Protein AF-A0A923S4K5-F1 (afdb_monomer_lite)

Organism: NCBI:txid2079448

Secondary structure (DSSP, 8-state):
-----------------S-HHHHHHHHHHHHHHHHHHHHHHHSPPPPEEE---HHHHHHHHTS-HHHHTS-S--S-TT-TT-----TTSS-TTS------S-----PPPHHHHHHHHHHHHHHHHHHHHSSS-HHHHHHHHHHHHSPPPEEEEEE-TTS-EEEEEPPGGGSTT-HHHHHHHTT--HHHHHHHHHHHHHHTT-HHHHHHHHHHTT-TTS--S-----------PPPPPP----

Structure (mmCIF, N/CA/C/O backbone):
data_AF-A0A923S4K5-F1
#
_entry.id   AF-A0A923S4K5-F1
#
loop_
_atom_site.group_PDB
_atom_site.id
_atom_site.type_symbol
_atom_site.label_atom_id
_atom_site.label_alt_id
_atom_site.label_comp_id
_atom_site.label_asym_id
_atom_site.label_entity_id
_atom_site.label_seq_id
_atom_site.pdbx_PDB_ins_code
_atom_site.Cartn_x
_atom_site.Cartn_y
_atom_site.Cartn_z
_atom_site.occupancy
_atom_site.B_iso_or_equiv
_atom_site.auth_seq_id
_atom_site.auth_comp_id
_atom_site.auth_asym_id
_atom_site.auth_atom_id
_atom_site.pdbx_PDB_model_num
ATOM 1 N N . MET A 1 1 ? -22.730 76.870 12.332 1.00 44.50 1 MET A N 1
ATOM 2 C CA . MET A 1 1 ? -22.396 75.625 11.612 1.00 44.50 1 MET A CA 1
ATOM 3 C C . MET A 1 1 ? -22.008 74.588 12.648 1.00 44.50 1 MET A C 1
ATOM 5 O O . MET A 1 1 ? -20.906 74.657 13.169 1.00 44.50 1 MET A O 1
ATOM 9 N N . GLN A 1 2 ? -22.938 73.716 13.027 1.00 38.41 2 GLN A N 1
ATOM 10 C CA . GLN A 1 2 ? -22.663 72.562 13.882 1.00 38.41 2 GLN A CA 1
ATOM 11 C C . GLN A 1 2 ? -22.984 71.328 13.042 1.00 38.41 2 GLN A C 1
ATOM 13 O O . GLN A 1 2 ? -24.085 71.222 12.507 1.00 38.41 2 GLN A O 1
ATOM 18 N N . ALA A 1 3 ? -21.973 70.491 12.828 1.00 44.09 3 ALA A N 1
ATOM 19 C CA . ALA A 1 3 ? -22.079 69.252 12.079 1.00 44.09 3 ALA A CA 1
ATOM 20 C C . ALA A 1 3 ? -22.558 68.150 13.030 1.00 44.09 3 ALA A C 1
ATOM 22 O O . ALA A 1 3 ? -21.898 67.862 14.027 1.00 44.09 3 ALA A O 1
ATOM 23 N N . GLU A 1 4 ? -23.716 67.565 12.731 1.00 48.16 4 GLU A N 1
ATOM 24 C CA . GLU A 1 4 ? -24.241 66.391 13.423 1.00 48.16 4 GLU A CA 1
ATOM 25 C C . GLU A 1 4 ? -23.381 65.169 13.081 1.00 48.16 4 GLU A C 1
ATOM 27 O O . GLU A 1 4 ? -23.354 64.697 11.942 1.00 48.16 4 GLU A O 1
ATOM 32 N N . ALA A 1 5 ? -22.671 64.650 14.082 1.00 50.12 5 ALA A N 1
ATOM 33 C CA . ALA A 1 5 ? -22.041 63.342 14.015 1.00 50.12 5 ALA A CA 1
ATOM 34 C C . ALA A 1 5 ? -23.146 62.276 14.040 1.00 50.12 5 ALA A C 1
ATOM 36 O O . ALA A 1 5 ? -23.778 62.036 15.068 1.00 50.12 5 ALA A O 1
ATOM 37 N N . ARG A 1 6 ? -23.412 61.669 12.880 1.00 49.69 6 ARG A N 1
ATOM 38 C CA . ARG A 1 6 ? -24.311 60.519 12.768 1.00 49.69 6 ARG A CA 1
ATOM 39 C C . ARG A 1 6 ? -23.669 59.319 13.457 1.00 49.69 6 ARG A C 1
ATOM 41 O O . ARG A 1 6 ? -22.634 58.822 13.024 1.00 49.69 6 ARG A O 1
ATOM 48 N N . ASP A 1 7 ? -24.326 58.888 14.521 1.00 51.12 7 ASP A N 1
ATOM 49 C CA . ASP A 1 7 ? -24.015 57.730 15.347 1.00 51.12 7 ASP A CA 1
ATOM 50 C C . ASP A 1 7 ? -24.204 56.443 14.514 1.00 51.12 7 ASP A C 1
ATOM 52 O O . ASP A 1 7 ? -25.293 55.872 14.428 1.00 51.12 7 ASP A O 1
ATOM 56 N N . ALA A 1 8 ? -23.158 56.032 13.795 1.00 52.56 8 ALA A N 1
ATOM 57 C CA . ALA A 1 8 ? -23.157 54.827 12.973 1.00 52.56 8 ALA A CA 1
ATOM 58 C C . ALA A 1 8 ? -22.893 53.602 13.857 1.00 52.56 8 ALA A C 1
ATOM 60 O O . ALA A 1 8 ? -21.757 53.149 14.001 1.00 52.56 8 ALA A O 1
ATOM 61 N N . ARG A 1 9 ? -23.949 53.055 14.469 1.00 50.47 9 ARG A N 1
ATOM 62 C CA . ARG A 1 9 ? -23.861 51.731 15.099 1.00 50.47 9 ARG A CA 1
ATOM 63 C C . ARG A 1 9 ? -23.691 50.674 14.004 1.00 50.47 9 ARG A C 1
ATOM 65 O O . ARG A 1 9 ? -24.454 50.709 13.037 1.00 50.47 9 ARG A O 1
ATOM 72 N N . PRO A 1 10 ? -22.745 49.729 14.135 1.00 43.75 10 PRO A N 1
ATOM 73 C CA . PRO A 1 10 ? -22.629 48.631 13.191 1.00 43.75 10 PRO A CA 1
ATOM 74 C C . PRO A 1 10 ? -23.904 47.786 13.257 1.00 43.75 10 PRO A C 1
ATOM 76 O O . PRO A 1 10 ? -24.229 47.192 14.284 1.00 43.75 10 PRO A O 1
ATOM 79 N N . PHE A 1 11 ? -24.654 47.760 12.160 1.00 50.06 11 PHE A N 1
ATOM 80 C CA . PHE A 1 11 ? -25.761 46.830 11.975 1.00 50.06 11 PHE A CA 1
ATOM 81 C C . PHE A 1 11 ? -25.145 45.460 11.699 1.00 50.06 11 PHE A C 1
ATOM 83 O O . PHE A 1 11 ? -24.616 45.210 10.617 1.00 50.06 11 PHE A O 1
ATOM 90 N N . GLN A 1 12 ? -25.174 44.582 12.699 1.00 48.00 12 GLN A N 1
ATOM 91 C CA . GLN A 1 12 ? -24.878 43.173 12.502 1.00 48.00 12 GLN A CA 1
ATOM 92 C C . GLN A 1 12 ? -25.981 42.602 11.607 1.00 48.00 12 GLN A C 1
ATOM 94 O O . GLN A 1 12 ? -27.142 42.525 12.008 1.00 48.00 12 GLN A O 1
ATOM 99 N N . LEU A 1 13 ? -25.629 42.262 10.368 1.00 44.44 13 LEU A N 1
ATOM 100 C CA . LEU A 1 13 ? -26.522 41.552 9.463 1.00 44.44 13 LEU A CA 1
ATOM 101 C C . LEU A 1 13 ? -26.782 40.175 10.080 1.00 44.44 13 LEU A C 1
ATOM 103 O O . LEU A 1 13 ? -25.927 39.294 10.022 1.00 44.44 13 LEU A O 1
ATOM 107 N N . HIS A 1 14 ? -27.946 40.004 10.707 1.00 50.12 14 HIS A N 1
ATOM 108 C CA . HIS A 1 14 ? -28.443 38.696 11.117 1.00 50.12 14 HIS A CA 1
ATOM 109 C C . HIS A 1 14 ? -28.863 37.952 9.849 1.00 50.12 14 HIS A C 1
ATOM 111 O O . HIS A 1 14 ? -30.037 37.901 9.484 1.00 50.12 14 HIS A O 1
ATOM 117 N N . LEU A 1 15 ? -27.873 37.454 9.112 1.00 48.94 15 LEU A N 1
ATOM 118 C CA . LEU A 1 15 ? -28.110 36.509 8.042 1.00 48.94 15 LEU A CA 1
ATOM 119 C C . LEU A 1 15 ? -28.559 35.218 8.721 1.00 48.94 15 LEU A C 1
ATOM 121 O O . LEU A 1 15 ? -27.738 34.472 9.253 1.00 48.94 15 LEU A O 1
ATOM 125 N N . SER A 1 16 ? -29.870 34.978 8.731 1.00 58.09 16 SER A N 1
ATOM 126 C CA . SER A 1 16 ? -30.450 33.662 8.996 1.00 58.09 16 SER A CA 1
ATOM 127 C C . SER A 1 16 ? -30.064 32.736 7.837 1.00 58.09 16 SER A C 1
ATOM 129 O O . SER A 1 16 ? -30.885 32.411 6.990 1.00 58.09 16 SER A O 1
ATOM 131 N N . LEU A 1 17 ? -28.773 32.409 7.741 1.00 59.94 17 LEU A N 1
ATOM 132 C CA . LEU A 1 17 ? -28.215 31.489 6.748 1.00 59.94 17 LEU A CA 1
ATOM 133 C C . LEU A 1 17 ? -28.667 30.053 6.995 1.00 59.94 17 LEU A C 1
ATOM 135 O O . LEU A 1 17 ? -28.560 29.236 6.091 1.00 59.94 17 LEU A O 1
ATOM 139 N N . PHE A 1 18 ? -29.169 29.777 8.198 1.00 53.44 18 PHE A N 1
ATOM 140 C CA . PHE A 1 18 ? -29.665 28.475 8.585 1.00 53.44 18 PHE A CA 1
ATOM 141 C C . PHE A 1 18 ? -31.067 28.607 9.147 1.00 53.44 18 PHE A C 1
ATOM 143 O O . PHE A 1 18 ? -31.329 29.404 10.057 1.00 53.44 18 PHE A O 1
ATOM 150 N N . GLU A 1 19 ? -31.968 27.813 8.597 1.00 79.56 19 GLU A N 1
ATOM 151 C CA . GLU A 1 19 ? -33.289 27.634 9.161 1.00 79.56 19 GLU A CA 1
ATOM 152 C C . GLU A 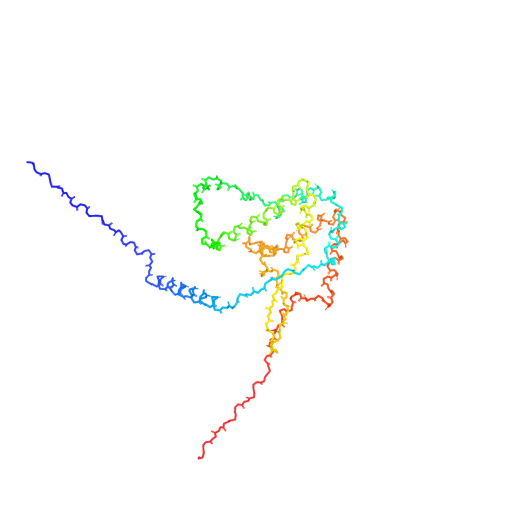1 19 ? -33.167 26.923 10.526 1.00 79.56 19 GLU A C 1
ATOM 154 O O . GLU A 1 19 ? -32.270 26.097 10.725 1.00 79.56 19 GLU A O 1
ATOM 159 N N . PRO A 1 20 ? -34.070 27.173 11.494 1.00 76.94 20 PRO A N 1
ATOM 160 C CA . PRO A 1 20 ? -33.988 26.576 12.833 1.00 76.94 20 PRO A CA 1
ATOM 161 C C . PRO A 1 20 ? -33.865 25.043 12.847 1.00 76.94 20 PRO A C 1
ATOM 163 O O . PRO A 1 20 ? -33.290 24.472 13.771 1.00 76.94 20 PRO A O 1
ATOM 166 N N . HIS A 1 21 ? -34.389 24.362 11.826 1.00 72.75 21 HIS A N 1
ATOM 167 C CA . HIS A 1 21 ? -34.290 22.910 11.702 1.00 72.75 21 HIS A CA 1
ATOM 168 C C . HIS A 1 21 ? -32.883 22.430 11.308 1.00 72.75 21 HIS A C 1
ATOM 170 O O . HIS A 1 21 ? -32.483 21.352 11.735 1.00 72.75 21 HIS A O 1
ATOM 176 N N . GLU A 1 22 ? -32.113 23.227 10.565 1.00 67.88 22 GLU A N 1
ATOM 177 C CA . GLU A 1 22 ? -30.725 22.916 10.195 1.00 67.88 22 GLU A CA 1
ATOM 178 C C . GLU A 1 22 ? -29.793 23.065 11.402 1.00 67.88 22 GLU A C 1
ATOM 180 O O . GLU A 1 22 ? -28.922 22.228 11.628 1.00 67.88 22 GLU A O 1
ATOM 185 N N . ILE A 1 23 ? -30.045 24.076 12.241 1.00 74.19 23 ILE A N 1
ATOM 186 C CA . ILE A 1 23 ? -29.334 24.277 13.513 1.00 74.19 23 ILE A CA 1
ATOM 187 C C . ILE A 1 23 ? -29.587 23.093 14.455 1.00 74.19 23 ILE A C 1
ATOM 189 O O . ILE A 1 23 ? -28.653 22.562 15.053 1.00 74.19 23 ILE A O 1
ATOM 193 N N . ASN A 1 24 ? -30.841 22.646 14.562 1.00 78.62 24 ASN A N 1
ATOM 194 C CA . ASN A 1 24 ? -31.193 21.496 15.394 1.00 78.62 24 ASN A CA 1
ATOM 195 C C . ASN A 1 24 ? -30.585 20.192 14.862 1.00 78.62 24 ASN A C 1
ATOM 197 O O . ASN A 1 24 ? -30.062 19.410 15.650 1.00 78.62 24 ASN A O 1
ATOM 201 N N . ALA A 1 25 ? -30.595 19.982 13.542 1.00 73.25 25 ALA A N 1
ATOM 202 C CA . ALA A 1 25 ? -29.961 18.819 12.926 1.00 73.25 25 ALA A CA 1
ATOM 203 C C . ALA A 1 25 ? -28.451 18.784 13.206 1.00 73.25 25 ALA A C 1
ATOM 205 O O . ALA A 1 25 ? -27.914 17.742 13.575 1.00 73.25 25 ALA A O 1
ATOM 206 N N . TRP A 1 26 ? -27.779 19.934 13.108 1.00 77.56 26 TRP A N 1
ATOM 207 C CA . TRP A 1 26 ? -26.360 20.048 13.439 1.00 77.56 26 TRP A CA 1
ATOM 208 C C . TRP A 1 26 ? -26.083 19.767 14.924 1.00 77.56 26 TRP A C 1
ATOM 210 O O . TRP A 1 26 ? -25.185 18.994 15.246 1.00 77.56 26 TRP A O 1
ATOM 220 N N . LEU A 1 27 ? -26.888 20.318 15.838 1.00 82.62 27 LEU A N 1
ATOM 221 C CA . LEU A 1 27 ? -26.754 20.055 17.276 1.00 82.62 27 LEU A CA 1
ATOM 222 C C . LEU A 1 27 ? -26.978 18.575 17.621 1.00 82.62 27 LEU A C 1
ATOM 224 O O . LEU A 1 27 ? -26.277 18.027 18.471 1.00 82.62 27 LEU A O 1
ATOM 228 N N . GLU A 1 28 ? -27.930 17.907 16.967 1.00 82.12 28 GLU A N 1
ATOM 229 C CA . GLU A 1 28 ? -28.156 16.467 17.131 1.00 82.12 28 GLU A CA 1
ATOM 230 C C . GLU A 1 28 ? -26.972 15.629 16.629 1.00 82.12 28 GLU A C 1
ATOM 232 O O . GLU A 1 28 ? -26.588 14.651 17.283 1.00 82.12 28 GLU A O 1
ATOM 237 N N . GLU A 1 29 ? -26.378 16.016 15.496 1.00 79.50 29 GLU A N 1
ATOM 238 C CA . GLU A 1 29 ? -25.169 15.405 14.938 1.00 79.50 29 GLU A CA 1
ATOM 239 C C . GLU A 1 29 ? -23.990 15.548 15.914 1.00 79.50 29 GLU A C 1
ATOM 241 O O . GLU A 1 29 ? -23.327 14.555 16.232 1.00 79.50 29 GLU A O 1
ATOM 246 N N . GLU A 1 30 ? -23.792 16.742 16.479 1.00 78.19 30 GLU A N 1
ATOM 247 C CA . GLU A 1 30 ? -22.704 17.022 17.419 1.00 78.19 30 GLU A CA 1
ATOM 248 C C . GLU A 1 30 ? -22.898 16.262 18.741 1.00 78.19 30 GLU A C 1
ATOM 250 O O . GLU A 1 30 ? -21.992 15.585 19.225 1.00 78.19 30 GLU A O 1
ATOM 255 N N . CYS A 1 31 ? -24.126 16.215 19.265 1.00 82.88 31 CYS A N 1
ATOM 256 C CA . CYS A 1 31 ? -24.449 15.447 20.470 1.00 82.88 31 CYS A CA 1
ATOM 257 C C . CYS A 1 31 ? -24.311 13.923 20.256 1.00 82.88 31 CYS A C 1
ATOM 259 O O . CYS A 1 31 ? -24.031 13.151 21.183 1.00 82.88 31 CYS A O 1
ATOM 261 N N . ARG A 1 32 ? -24.519 13.444 19.021 1.00 81.50 32 ARG A N 1
ATOM 262 C CA . ARG A 1 32 ? -24.245 12.054 18.628 1.00 81.50 32 ARG A CA 1
ATOM 263 C C . ARG A 1 32 ? -22.738 11.807 18.509 1.00 81.50 32 ARG A C 1
ATOM 265 O O . ARG A 1 32 ? -22.286 10.720 18.875 1.00 81.50 32 ARG A O 1
ATOM 272 N N . ARG A 1 33 ? -21.966 12.787 18.033 1.00 80.50 33 ARG A N 1
ATOM 273 C CA . ARG A 1 33 ? -20.499 12.741 17.962 1.00 80.50 33 ARG A CA 1
ATOM 274 C C . ARG A 1 33 ? -19.878 12.652 19.354 1.00 80.50 33 ARG A C 1
ATOM 276 O O . ARG A 1 33 ? -19.109 11.724 19.598 1.00 80.50 33 ARG A O 1
ATOM 283 N N . GLU A 1 34 ? -20.292 13.508 20.284 1.00 78.31 34 GLU A N 1
ATOM 284 C CA . GLU A 1 34 ? -19.834 13.492 21.680 1.00 78.31 34 GLU A CA 1
ATOM 285 C C . GLU A 1 34 ? -20.134 12.156 22.368 1.00 78.31 34 GLU A C 1
ATOM 287 O O . GLU A 1 34 ? -19.248 11.553 22.972 1.00 78.31 34 GLU A O 1
ATOM 292 N N . ARG A 1 35 ? -21.342 11.601 22.188 1.00 77.12 35 ARG A N 1
ATOM 293 C CA . ARG A 1 35 ? -21.674 10.269 22.725 1.00 77.12 35 ARG A CA 1
ATOM 294 C C . ARG A 1 35 ? -20.797 9.153 22.158 1.00 77.12 35 ARG A C 1
ATOM 296 O O . ARG A 1 35 ? -20.462 8.221 22.887 1.00 77.12 35 ARG A O 1
ATOM 303 N N . ARG A 1 36 ? -20.405 9.227 20.880 1.00 75.38 36 ARG A N 1
ATOM 304 C CA . ARG A 1 36 ? -19.448 8.273 20.289 1.00 75.38 36 ARG A CA 1
ATOM 305 C C . ARG A 1 36 ? -18.057 8.432 20.906 1.00 75.38 36 ARG A C 1
ATOM 307 O O . ARG A 1 36 ? -17.399 7.421 21.135 1.00 75.38 36 ARG A O 1
ATOM 314 N N . LEU A 1 37 ? -17.621 9.658 21.200 1.00 72.31 37 LEU A N 1
ATOM 315 C CA . LEU A 1 37 ? -16.344 9.929 21.871 1.00 72.31 37 LEU A CA 1
ATOM 316 C C . LEU A 1 37 ? -16.344 9.431 23.327 1.00 72.31 37 LEU A C 1
ATOM 318 O O . LEU A 1 37 ? -15.404 8.755 23.735 1.00 72.31 37 LEU A O 1
ATOM 322 N N . GLU A 1 38 ? -17.421 9.654 24.085 1.00 69.69 38 GLU A N 1
ATOM 323 C CA . GLU A 1 38 ? -17.570 9.118 25.448 1.00 69.69 38 GLU A CA 1
ATOM 324 C C . GLU A 1 38 ? -17.659 7.588 25.494 1.00 69.69 38 GLU A C 1
ATOM 326 O O . GLU A 1 38 ? -17.206 6.953 26.448 1.00 69.69 38 GLU A O 1
ATOM 331 N N . GLN A 1 39 ? -18.265 6.964 24.481 1.00 66.31 39 GLN A N 1
ATOM 332 C CA . GLN A 1 39 ? -18.250 5.507 24.357 1.00 66.31 39 GLN A CA 1
ATOM 333 C C . GLN A 1 39 ? -16.839 4.999 24.054 1.00 66.31 39 GLN A C 1
ATOM 335 O O . GLN A 1 39 ? -16.403 4.033 24.678 1.00 66.31 39 GLN A O 1
ATOM 340 N N . ARG A 1 40 ? -16.098 5.686 23.174 1.00 58.62 40 ARG A N 1
ATOM 341 C CA . ARG A 1 40 ? -14.694 5.371 22.870 1.00 58.62 40 ARG A CA 1
ATOM 342 C C . ARG A 1 40 ? -13.781 5.531 24.089 1.00 58.62 40 ARG A C 1
ATOM 344 O O . ARG A 1 40 ? -12.898 4.703 24.270 1.00 58.62 40 ARG A O 1
ATOM 351 N N . SER A 1 41 ? -14.010 6.524 24.954 1.00 54.16 41 SER A N 1
ATOM 352 C CA . SER A 1 41 ? -13.177 6.758 26.148 1.00 54.16 41 SER A CA 1
ATOM 353 C C . SER A 1 41 ? -13.388 5.736 27.273 1.00 54.16 41 SER A C 1
ATOM 355 O O . SER A 1 41 ? -12.518 5.570 28.128 1.00 54.16 41 SER A O 1
ATOM 357 N N . LYS A 1 42 ? -14.518 5.014 27.274 1.00 56.19 42 LYS A N 1
ATOM 358 C CA . LYS A 1 42 ? -14.802 3.926 28.229 1.00 56.19 42 LYS A CA 1
ATOM 359 C C . LYS A 1 42 ? -14.241 2.572 27.791 1.00 56.19 42 LYS A C 1
ATOM 361 O O . LYS A 1 42 ? -14.159 1.658 28.615 1.00 56.19 42 LYS A O 1
ATOM 366 N N . GLU A 1 43 ? -13.861 2.414 26.524 1.00 56.41 43 GLU A N 1
ATOM 367 C CA . GLU A 1 43 ? -13.247 1.180 26.044 1.00 56.41 43 GLU A CA 1
ATOM 368 C C . GLU A 1 43 ? -11.790 1.095 26.513 1.00 56.41 43 GLU A C 1
ATOM 370 O O . GLU A 1 43 ? -10.999 2.022 26.351 1.00 56.41 43 GLU A O 1
ATOM 375 N N . ARG A 1 44 ? -11.416 -0.041 27.116 1.00 62.22 44 ARG A N 1
ATOM 376 C CA . ARG A 1 44 ? -10.016 -0.302 27.469 1.00 62.22 44 ARG A CA 1
ATOM 377 C C . ARG A 1 44 ? -9.150 -0.203 26.205 1.00 62.22 44 ARG A C 1
ATOM 379 O O . ARG A 1 44 ? -9.586 -0.681 25.156 1.00 62.22 44 ARG A O 1
ATOM 386 N N . PRO A 1 45 ? -7.922 0.340 26.301 1.00 63.47 45 PRO A N 1
ATOM 387 C CA . PRO A 1 45 ? -7.030 0.448 25.155 1.00 63.47 45 PRO A CA 1
ATOM 388 C C . PRO A 1 45 ? -6.813 -0.938 24.545 1.00 63.47 45 PRO A C 1
ATOM 390 O O . PRO A 1 45 ? -6.318 -1.858 25.206 1.00 63.47 45 PRO A O 1
ATOM 393 N N . ARG A 1 46 ? -7.235 -1.101 23.290 1.00 68.19 46 ARG A N 1
ATOM 394 C CA . ARG A 1 46 ? -7.028 -2.336 22.533 1.00 68.19 46 ARG A CA 1
ATOM 395 C C . ARG A 1 46 ? -5.546 -2.433 22.186 1.00 68.19 46 ARG A C 1
ATOM 397 O O . ARG A 1 46 ? -4.933 -1.444 21.791 1.00 68.19 46 ARG A O 1
ATOM 404 N N . ARG A 1 47 ? -4.958 -3.616 22.365 1.00 76.06 47 ARG A N 1
ATOM 405 C CA . ARG A 1 47 ? -3.585 -3.887 21.928 1.00 76.06 47 ARG A CA 1
ATOM 406 C C . ARG A 1 47 ? -3.616 -4.416 20.505 1.00 76.06 47 ARG A C 1
ATOM 408 O O . ARG A 1 47 ? -4.382 -5.332 20.204 1.00 76.06 47 ARG A O 1
ATOM 415 N N . PHE A 1 48 ? -2.771 -3.832 19.671 1.00 76.56 48 PHE A N 1
ATOM 416 C CA . PHE A 1 48 ? -2.616 -4.189 18.273 1.00 76.56 48 PHE A CA 1
ATOM 417 C C . PHE A 1 48 ? -1.206 -4.713 18.047 1.00 76.56 48 PHE A C 1
ATOM 419 O O . PHE A 1 48 ? -0.252 -4.192 18.626 1.00 76.56 48 PHE A O 1
ATOM 426 N N . TRP A 1 49 ? -1.085 -5.721 17.192 1.00 81.06 49 TRP A N 1
ATOM 427 C CA . TRP A 1 49 ? 0.196 -6.311 16.825 1.00 81.06 49 TRP A CA 1
ATOM 428 C C . TRP A 1 49 ? 0.227 -6.530 15.319 1.00 81.06 49 TRP A C 1
ATOM 430 O O . TRP A 1 49 ? -0.812 -6.762 14.700 1.00 81.06 49 TRP A O 1
ATOM 440 N N . VAL A 1 50 ? 1.414 -6.474 14.728 1.00 77.88 50 VAL A N 1
ATOM 441 C CA . VAL A 1 50 ? 1.617 -6.874 13.335 1.00 77.88 50 VAL A CA 1
ATOM 442 C C . VAL A 1 50 ? 2.189 -8.281 13.346 1.00 77.88 50 VAL A C 1
ATOM 444 O O . VAL A 1 50 ? 3.196 -8.536 14.009 1.00 77.88 50 VAL A O 1
ATOM 447 N N . ARG A 1 51 ? 1.520 -9.211 12.661 1.00 74.69 51 ARG A N 1
ATOM 448 C CA . ARG A 1 51 ? 2.003 -10.585 12.544 1.00 74.69 51 ARG A CA 1
ATOM 449 C C . ARG A 1 51 ? 2.845 -10.695 11.283 1.00 74.69 51 ARG A C 1
ATOM 451 O O . ARG A 1 51 ? 2.322 -10.615 10.176 1.00 74.69 51 ARG A O 1
ATOM 458 N N . THR A 1 52 ? 4.139 -10.922 11.461 1.00 69.25 52 THR A N 1
ATOM 459 C CA . THR A 1 52 ? 5.046 -11.194 10.351 1.00 69.25 52 THR A CA 1
ATOM 460 C C . THR A 1 52 ? 4.800 -12.606 9.827 1.00 69.25 52 THR A C 1
ATOM 462 O O . THR A 1 52 ? 4.931 -13.592 10.555 1.00 69.25 52 THR A O 1
ATOM 465 N N . ASP A 1 53 ? 4.414 -12.712 8.558 1.00 69.00 53 ASP A N 1
ATOM 466 C CA . ASP A 1 53 ? 4.377 -13.993 7.861 1.00 69.00 53 ASP A CA 1
ATOM 467 C C . ASP A 1 53 ? 5.726 -14.231 7.180 1.00 69.00 53 ASP A C 1
ATOM 469 O O . ASP A 1 53 ? 6.088 -13.582 6.200 1.00 69.00 53 ASP A O 1
ATOM 473 N N . THR A 1 54 ? 6.500 -15.163 7.728 1.00 68.88 54 THR A N 1
ATOM 474 C CA . THR A 1 54 ? 7.825 -15.487 7.199 1.00 68.88 54 THR A CA 1
ATOM 475 C C . THR A 1 54 ? 7.750 -16.170 5.836 1.00 68.88 54 THR A C 1
ATOM 477 O O . THR A 1 54 ? 8.680 -16.023 5.049 1.00 68.88 54 THR A O 1
ATOM 480 N N . ALA A 1 55 ? 6.661 -16.879 5.518 1.00 71.44 55 ALA A N 1
ATOM 481 C CA . ALA A 1 55 ? 6.545 -17.615 4.262 1.00 71.44 55 ALA A CA 1
ATOM 482 C C . ALA A 1 55 ? 6.430 -16.667 3.059 1.00 71.44 55 ALA A C 1
ATOM 484 O O . ALA A 1 55 ? 7.212 -16.776 2.115 1.00 71.44 55 ALA A O 1
ATOM 485 N N . THR A 1 56 ? 5.509 -15.702 3.112 1.00 72.38 56 THR A N 1
ATOM 486 C CA . THR A 1 56 ? 5.352 -14.696 2.046 1.00 72.38 56 THR A CA 1
ATOM 487 C C . THR A 1 56 ? 6.509 -13.703 1.993 1.00 72.38 56 THR A C 1
ATOM 489 O O . THR A 1 56 ? 6.886 -13.267 0.909 1.00 72.38 56 THR A O 1
ATOM 492 N N . ARG A 1 57 ? 7.135 -13.385 3.130 1.00 71.62 57 ARG A N 1
ATOM 493 C CA . ARG A 1 57 ? 8.291 -12.478 3.175 1.00 71.62 57 ARG A CA 1
ATOM 494 C C . ARG A 1 57 ? 9.525 -13.055 2.478 1.00 71.62 57 ARG A C 1
ATOM 496 O O . ARG A 1 57 ? 10.134 -12.377 1.655 1.00 71.62 57 ARG A O 1
ATOM 503 N N . ASN A 1 58 ? 9.818 -14.335 2.715 1.00 79.69 58 ASN A N 1
ATOM 504 C CA . ASN A 1 58 ? 10.935 -15.026 2.065 1.00 79.69 58 ASN A CA 1
ATOM 505 C C . ASN A 1 58 ? 10.786 -15.086 0.538 1.00 79.69 58 ASN A C 1
ATOM 507 O O . ASN A 1 58 ? 11.787 -15.120 -0.176 1.00 79.69 58 ASN A O 1
ATOM 511 N N . LEU A 1 59 ? 9.546 -15.097 0.036 1.00 83.75 59 LEU A N 1
ATOM 512 C CA . LEU A 1 59 ? 9.283 -15.021 -1.393 1.00 83.75 59 LEU A CA 1
ATOM 513 C C . LEU A 1 59 ? 9.799 -13.676 -1.934 1.00 83.75 59 LEU A C 1
ATOM 515 O O . LEU A 1 59 ? 10.661 -13.674 -2.813 1.00 83.75 59 LEU A O 1
ATOM 519 N N . PHE A 1 60 ? 9.360 -12.533 -1.399 1.00 86.31 60 PHE A N 1
ATOM 520 C CA . PHE A 1 60 ? 9.805 -11.226 -1.910 1.00 86.31 60 PHE A CA 1
ATOM 521 C C . PHE A 1 60 ? 11.322 -11.033 -1.800 1.00 86.31 60 PHE A C 1
ATOM 523 O O . PHE A 1 60 ? 11.927 -10.456 -2.703 1.00 86.31 60 PHE A O 1
ATOM 530 N N . ASP A 1 61 ? 11.958 -11.576 -0.762 1.00 87.31 61 ASP A N 1
ATOM 531 C CA . ASP A 1 61 ? 13.414 -11.519 -0.598 1.00 87.31 61 ASP A CA 1
ATOM 532 C C . ASP A 1 61 ? 14.196 -12.215 -1.727 1.00 87.31 61 ASP A C 1
ATOM 534 O O . ASP A 1 61 ? 15.356 -11.874 -1.960 1.00 87.31 61 ASP A O 1
ATOM 538 N N . SER A 1 62 ? 13.562 -13.137 -2.460 1.00 87.75 62 SER A N 1
ATOM 539 C CA . SER A 1 62 ? 14.155 -13.828 -3.613 1.00 87.75 62 SER A CA 1
ATOM 540 C C . SER A 1 62 ? 14.102 -13.040 -4.929 1.00 87.75 62 SER A C 1
ATOM 542 O O . SER A 1 62 ? 14.760 -13.431 -5.894 1.00 87.75 62 SER A O 1
ATOM 544 N N . ILE A 1 63 ? 13.344 -11.938 -4.989 1.00 87.56 63 ILE A N 1
ATOM 545 C CA . ILE A 1 63 ? 13.228 -11.113 -6.198 1.00 87.56 63 ILE A CA 1
ATOM 546 C C . ILE A 1 63 ? 14.559 -10.407 -6.460 1.00 87.56 63 ILE A C 1
ATOM 548 O O . ILE A 1 63 ? 15.073 -9.684 -5.602 1.00 87.56 63 ILE A O 1
ATOM 552 N N . ASP A 1 64 ? 15.088 -10.564 -7.675 1.00 90.31 64 ASP A N 1
ATOM 553 C CA . ASP A 1 64 ? 16.249 -9.801 -8.121 1.00 90.31 64 ASP A CA 1
ATOM 554 C C . ASP A 1 64 ? 15.889 -8.313 -8.212 1.00 90.31 64 ASP A C 1
ATOM 556 O O . ASP A 1 64 ? 15.088 -7.886 -9.049 1.00 90.31 64 ASP A O 1
ATOM 560 N N . LEU A 1 65 ? 16.510 -7.512 -7.344 1.00 91.62 65 LEU A N 1
ATOM 561 C CA . LEU A 1 65 ? 16.284 -6.074 -7.278 1.00 91.62 65 LEU A CA 1
ATOM 562 C C . LEU A 1 65 ? 16.578 -5.396 -8.615 1.00 91.62 65 LEU A C 1
ATOM 564 O O . LEU A 1 65 ? 15.897 -4.423 -8.934 1.00 91.62 65 LEU A O 1
ATOM 568 N N . ALA A 1 66 ? 17.529 -5.916 -9.407 1.00 90.44 66 ALA A N 1
ATOM 569 C CA . ALA A 1 66 ? 17.900 -5.370 -10.712 1.00 90.44 66 ALA A CA 1
ATOM 570 C C . ALA A 1 66 ? 16.703 -5.288 -11.674 1.00 90.44 66 ALA A C 1
ATOM 572 O O . ALA A 1 66 ? 16.592 -4.314 -12.423 1.00 90.44 66 ALA A O 1
ATOM 573 N N . LEU A 1 67 ? 15.775 -6.249 -11.599 1.00 89.06 67 LEU A N 1
ATOM 574 C CA . LEU A 1 67 ? 14.553 -6.271 -12.411 1.00 89.06 67 LEU A CA 1
ATOM 575 C C . LEU A 1 67 ? 13.632 -5.091 -12.089 1.00 89.06 67 LEU A C 1
ATOM 577 O O . LEU A 1 67 ? 12.980 -4.543 -12.974 1.00 89.06 67 LEU A O 1
ATOM 581 N N . LEU A 1 68 ? 13.627 -4.648 -10.832 1.00 90.56 68 LEU A N 1
ATOM 582 C CA . LEU A 1 68 ? 12.786 -3.554 -10.357 1.00 90.56 68 LEU A CA 1
ATOM 583 C C . LEU A 1 68 ? 13.391 -2.167 -10.632 1.00 90.56 68 LEU A C 1
ATOM 585 O O . LEU A 1 68 ? 12.716 -1.156 -10.463 1.00 90.56 68 LEU A O 1
ATOM 589 N N . HIS A 1 69 ? 14.636 -2.063 -11.111 1.00 89.25 69 HIS A N 1
ATOM 590 C CA . HIS A 1 69 ? 15.194 -0.754 -11.482 1.00 89.25 69 HIS A CA 1
ATOM 591 C C . HIS A 1 69 ? 14.491 -0.126 -12.696 1.00 89.25 69 HIS A C 1
ATOM 593 O O . HIS A 1 69 ? 14.569 1.095 -12.873 1.00 89.25 69 HIS A O 1
ATOM 599 N N . ALA A 1 70 ? 13.818 -0.929 -13.524 1.00 86.19 70 ALA A N 1
ATOM 600 C CA . ALA A 1 70 ? 13.005 -0.439 -14.629 1.00 86.19 70 ALA A CA 1
ATOM 601 C C . ALA A 1 70 ? 11.699 0.203 -14.114 1.00 86.19 70 ALA A C 1
ATOM 603 O O . ALA A 1 70 ? 11.152 -0.249 -13.106 1.00 86.19 70 ALA A O 1
ATOM 604 N N . PRO A 1 71 ? 11.204 1.273 -14.756 1.00 85.00 71 PRO A N 1
ATOM 605 C CA . PRO A 1 71 ? 9.935 1.897 -14.388 1.00 85.00 71 PRO A CA 1
ATOM 606 C C . PRO A 1 71 ? 8.762 0.928 -14.607 1.00 85.00 71 PRO A C 1
ATOM 608 O O . PRO A 1 71 ? 8.645 0.329 -15.675 1.00 85.00 71 PRO A O 1
ATOM 611 N N . LEU A 1 72 ? 7.879 0.795 -13.613 1.00 81.75 72 LEU A N 1
ATOM 612 C CA . LEU A 1 72 ? 6.653 -0.005 -13.701 1.00 81.75 72 LEU A CA 1
ATOM 613 C C . LEU A 1 72 ? 5.510 0.881 -14.201 1.00 81.75 72 LEU A C 1
ATOM 615 O O . LEU A 1 72 ? 4.613 1.271 -13.459 1.00 81.75 72 LEU A O 1
ATOM 619 N N . GLY A 1 73 ? 5.597 1.267 -15.468 1.00 67.50 73 GLY A N 1
ATOM 620 C CA . GLY A 1 73 ? 4.607 2.099 -16.137 1.00 67.50 73 GLY A CA 1
ATOM 621 C C . GLY A 1 73 ? 4.756 1.931 -17.638 1.00 67.50 73 GLY A C 1
ATOM 622 O O . GLY A 1 73 ? 5.770 2.324 -18.211 1.00 67.50 73 GLY A O 1
ATOM 623 N N . GLY A 1 74 ? 3.774 1.291 -18.272 1.00 57.31 74 GLY A N 1
ATOM 624 C CA . GLY A 1 74 ? 3.730 1.210 -19.728 1.00 57.31 74 GLY A CA 1
ATOM 625 C C . GLY A 1 74 ? 3.497 2.597 -20.348 1.00 57.31 74 GLY A C 1
ATOM 626 O O . GLY A 1 74 ? 2.888 3.451 -19.707 1.00 57.31 74 GLY A O 1
ATOM 627 N N . PRO A 1 75 ? 3.904 2.826 -21.609 1.00 52.12 75 PRO A N 1
ATOM 628 C CA . PRO A 1 75 ? 3.690 4.089 -22.329 1.00 52.12 75 PRO A CA 1
ATOM 629 C C . PRO A 1 75 ? 2.214 4.354 -22.698 1.00 52.12 75 PRO A C 1
ATOM 631 O O . PRO A 1 75 ? 1.936 5.178 -23.562 1.00 52.12 75 PRO A O 1
ATOM 634 N N . GLN A 1 76 ? 1.261 3.621 -22.114 1.00 54.22 76 GLN A N 1
ATOM 635 C CA . GLN A 1 76 ? -0.160 3.776 -22.403 1.00 54.22 76 GLN A CA 1
ATOM 636 C C . GLN A 1 76 ? -0.738 4.925 -21.572 1.00 54.22 76 GLN A C 1
ATOM 638 O O . GLN A 1 76 ? -0.920 4.809 -20.358 1.00 54.22 76 GLN A O 1
ATOM 643 N N . ASP A 1 77 ? -1.041 6.027 -22.257 1.00 46.84 77 ASP A N 1
ATOM 644 C CA . ASP A 1 77 ? -1.862 7.116 -21.731 1.00 46.84 77 ASP A CA 1
ATOM 645 C C . ASP A 1 77 ? -3.199 6.551 -21.216 1.00 46.84 77 ASP A C 1
ATOM 647 O O . ASP A 1 77 ? -3.895 5.825 -21.930 1.00 46.84 77 ASP A O 1
ATOM 651 N N . GLY A 1 78 ? -3.549 6.860 -19.963 1.00 53.06 78 GLY A N 1
ATOM 652 C CA . GLY A 1 78 ? -4.773 6.379 -19.305 1.00 53.06 78 GLY A CA 1
ATOM 653 C C . GLY A 1 78 ? -4.590 5.255 -18.278 1.00 53.06 78 GLY A C 1
ATOM 654 O O . GLY A 1 78 ? -5.581 4.786 -17.724 1.00 53.06 78 GLY A O 1
ATOM 655 N N . ASN A 1 79 ? -3.358 4.827 -17.988 1.00 58.22 79 ASN A N 1
ATOM 656 C CA . ASN A 1 79 ? -3.099 3.932 -16.860 1.00 58.22 79 ASN A CA 1
ATOM 657 C C . ASN A 1 79 ? -3.355 4.662 -15.526 1.00 58.22 79 ASN A C 1
ATOM 659 O O . ASN A 1 79 ? -2.756 5.709 -15.289 1.00 58.22 79 ASN A O 1
ATOM 663 N N . GLU A 1 80 ? -4.190 4.101 -14.641 1.00 57.94 80 GLU A N 1
ATOM 664 C CA . GLU A 1 80 ? -4.489 4.654 -13.302 1.00 57.94 80 GLU A CA 1
ATOM 665 C C . GLU A 1 80 ? -3.218 4.835 -12.438 1.00 57.94 80 GLU A C 1
ATOM 667 O O . GLU A 1 80 ? -3.210 5.614 -11.485 1.00 57.94 80 GLU A O 1
ATOM 672 N N . LEU A 1 81 ? -2.111 4.171 -12.806 1.00 59.47 81 LEU A N 1
ATOM 673 C CA . LEU A 1 81 ? -0.790 4.375 -12.204 1.00 59.47 81 LEU A CA 1
ATOM 674 C C . LEU A 1 81 ? -0.209 5.777 -12.472 1.00 59.47 81 LEU A C 1
ATOM 676 O O . LEU A 1 81 ? 0.533 6.284 -11.636 1.00 59.47 81 LEU A O 1
ATOM 680 N N . ASN A 1 82 ? -0.557 6.424 -13.593 1.00 56.47 82 ASN A N 1
ATOM 681 C CA . ASN A 1 82 ? -0.099 7.769 -13.973 1.00 56.47 82 ASN A CA 1
ATOM 682 C C . ASN A 1 82 ? -0.899 8.851 -13.234 1.00 56.47 82 ASN A C 1
ATOM 684 O O . ASN A 1 82 ? -1.535 9.708 -13.845 1.00 56.47 82 ASN A O 1
ATOM 688 N N . SER A 1 83 ? -0.916 8.798 -11.906 1.00 55.47 83 SER A N 1
ATOM 689 C CA . SER A 1 83 ? -1.543 9.848 -11.110 1.00 55.47 83 SER A CA 1
ATOM 690 C C . SER A 1 83 ? -0.712 11.135 -11.229 1.00 55.47 83 SER A C 1
ATOM 692 O O . SER A 1 83 ? 0.349 11.250 -10.619 1.00 55.47 83 SER A O 1
ATOM 694 N N . GLU A 1 84 ? -1.195 12.104 -12.015 1.00 55.12 84 GLU A N 1
ATOM 695 C CA . GLU A 1 84 ? -0.564 13.425 -12.232 1.00 55.12 84 GLU A CA 1
ATOM 696 C C . GLU A 1 84 ? -0.506 14.298 -10.965 1.00 55.12 84 GLU A C 1
ATOM 698 O O . GLU A 1 84 ? 0.160 15.332 -10.947 1.00 55.12 84 GLU A O 1
ATOM 703 N N . LEU A 1 85 ? -1.183 13.886 -9.891 1.00 49.28 85 LEU A N 1
ATOM 704 C CA . LEU A 1 85 ? -1.204 14.595 -8.618 1.00 49.28 85 LEU A CA 1
ATOM 705 C C . LEU A 1 85 ? 0.187 14.612 -7.982 1.00 49.28 85 LEU A C 1
ATOM 707 O O . LEU A 1 85 ? 0.768 13.576 -7.643 1.00 49.28 85 LEU A O 1
ATOM 711 N N . ASP A 1 86 ? 0.733 15.816 -7.835 1.00 47.25 86 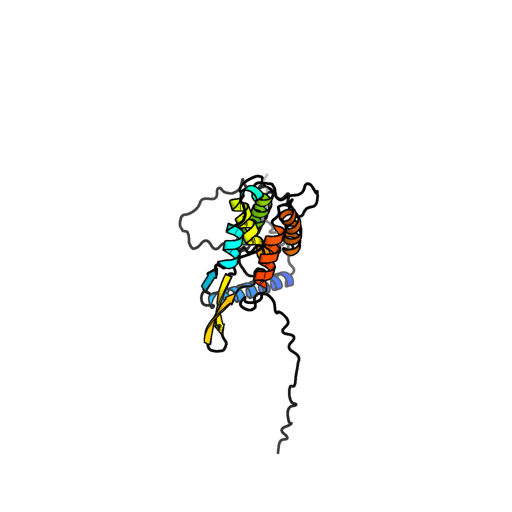ASP A N 1
ATOM 712 C CA . ASP A 1 86 ? 1.925 16.057 -7.046 1.00 47.25 86 ASP A CA 1
ATOM 713 C C . ASP A 1 86 ? 1.552 16.222 -5.570 1.00 47.25 86 ASP A C 1
ATOM 715 O O . ASP A 1 86 ? 0.943 17.232 -5.230 1.00 47.25 86 ASP A O 1
ATOM 719 N N . PRO A 1 87 ? 1.897 15.271 -4.674 1.00 49.75 87 PRO A N 1
ATOM 720 C CA . PRO A 1 87 ? 1.527 15.358 -3.258 1.00 49.75 87 PRO A CA 1
ATOM 721 C C . PRO A 1 87 ? 2.215 16.522 -2.519 1.00 49.75 87 PRO A C 1
ATOM 723 O O . PRO A 1 87 ? 1.952 16.743 -1.343 1.00 49.75 87 PRO A O 1
ATOM 726 N N . LEU A 1 88 ? 3.102 17.259 -3.198 1.00 51.59 88 LEU A N 1
ATOM 727 C CA . LEU A 1 88 ? 3.799 18.445 -2.696 1.00 51.59 88 LEU A CA 1
ATOM 728 C C . LEU A 1 88 ? 3.469 19.720 -3.499 1.00 51.59 88 LEU A C 1
ATOM 730 O O . LEU A 1 88 ? 4.096 20.757 -3.279 1.00 51.59 88 LEU A O 1
ATOM 734 N N . GLY A 1 89 ? 2.507 19.651 -4.425 1.00 46.25 89 GLY A N 1
ATOM 735 C CA . GLY A 1 89 ? 2.075 20.787 -5.232 1.00 46.25 89 GLY A CA 1
ATOM 736 C C . GLY A 1 89 ? 1.285 21.805 -4.408 1.00 46.25 89 GLY A C 1
ATOM 737 O O . GLY A 1 89 ? 0.142 21.556 -4.045 1.00 46.25 89 GLY A O 1
ATOM 738 N N . ASP A 1 90 ? 1.920 22.954 -4.172 1.00 45.00 90 ASP A N 1
ATOM 739 C CA . ASP A 1 90 ? 1.359 24.267 -3.804 1.00 45.00 90 ASP A CA 1
ATOM 740 C C . ASP A 1 90 ? 1.075 24.629 -2.329 1.00 45.00 90 ASP A C 1
ATOM 742 O O . ASP A 1 90 ? 0.707 25.771 -2.065 1.00 45.00 90 ASP A O 1
ATOM 746 N N . GLU A 1 91 ? 1.373 23.784 -1.337 1.00 45.81 91 GLU A N 1
ATOM 747 C CA . GLU A 1 91 ? 1.243 24.157 0.097 1.00 45.81 91 GLU A CA 1
ATOM 748 C C . GLU A 1 91 ? 2.598 24.278 0.834 1.00 45.81 91 GLU A C 1
ATOM 750 O O . GLU A 1 91 ? 2.663 24.376 2.058 1.00 45.81 91 GLU A O 1
ATOM 755 N N . ALA A 1 92 ? 3.719 24.367 0.109 1.00 42.62 92 ALA A N 1
ATOM 756 C CA . ALA A 1 92 ? 5.041 24.627 0.701 1.00 42.62 92 ALA A CA 1
ATOM 757 C C . ALA A 1 92 ? 5.217 26.065 1.256 1.00 42.62 92 ALA A C 1
ATOM 759 O O . ALA A 1 92 ? 6.323 26.454 1.628 1.00 42.62 92 ALA A O 1
ATOM 760 N N . ALA A 1 93 ? 4.148 26.868 1.317 1.00 40.09 93 ALA A N 1
ATOM 761 C CA . ALA A 1 93 ? 4.186 28.270 1.737 1.00 40.09 93 ALA A CA 1
ATOM 762 C C . ALA A 1 93 ? 3.564 28.557 3.122 1.00 40.09 93 ALA A C 1
ATOM 764 O O . ALA A 1 93 ? 3.566 29.715 3.535 1.00 40.09 93 ALA A O 1
ATOM 765 N N . ALA A 1 94 ? 3.056 27.556 3.856 1.00 44.34 94 ALA A N 1
ATOM 766 C CA . ALA A 1 94 ? 2.307 27.796 5.103 1.00 44.34 94 ALA A CA 1
ATOM 767 C C . ALA A 1 94 ? 2.857 27.106 6.372 1.00 44.34 94 ALA A C 1
ATOM 769 O O . ALA A 1 94 ? 2.187 27.100 7.402 1.00 44.34 94 ALA A O 1
ATOM 770 N N . ALA A 1 95 ? 4.081 26.568 6.352 1.00 45.81 95 ALA A N 1
ATOM 771 C CA . ALA A 1 95 ? 4.665 25.865 7.501 1.00 45.81 95 ALA A CA 1
ATOM 772 C C . ALA A 1 95 ? 5.805 26.644 8.190 1.00 45.81 95 ALA A C 1
ATOM 774 O O . ALA A 1 95 ? 6.889 26.118 8.411 1.00 45.81 95 ALA A O 1
ATOM 775 N N . GLU A 1 96 ? 5.553 27.895 8.580 1.00 46.59 96 GLU A N 1
ATOM 776 C CA . GLU A 1 96 ? 6.311 28.556 9.655 1.00 46.59 96 GLU A CA 1
ATOM 777 C C . GLU A 1 96 ? 5.339 29.041 10.738 1.00 46.59 96 GLU A C 1
ATOM 779 O O . GLU A 1 96 ? 5.132 30.233 10.947 1.00 46.59 96 GLU A O 1
ATOM 784 N N . THR A 1 97 ? 4.720 28.096 11.450 1.00 46.84 97 THR A N 1
ATOM 785 C CA . THR A 1 97 ? 4.033 28.400 12.712 1.00 46.84 97 THR A CA 1
ATOM 786 C C . THR A 1 97 ? 4.706 27.623 13.839 1.00 46.84 97 THR A C 1
ATOM 788 O O . THR A 1 97 ? 4.407 26.463 14.083 1.00 46.84 97 THR A O 1
ATOM 791 N N . LEU A 1 98 ? 5.689 28.283 14.461 1.00 46.69 98 LEU A N 1
ATOM 792 C CA . LEU A 1 98 ? 6.227 28.096 15.817 1.00 46.69 98 LEU A CA 1
ATOM 793 C C . LEU A 1 98 ? 5.785 26.820 16.567 1.00 46.69 98 LEU A C 1
ATOM 795 O O . LEU A 1 98 ? 4.738 26.799 17.213 1.00 46.69 98 LEU A O 1
ATOM 799 N N . HIS A 1 99 ? 6.651 25.802 16.601 1.00 44.56 99 HIS A N 1
ATOM 800 C CA . HIS A 1 99 ? 6.530 24.704 17.562 1.00 44.56 99 HIS A CA 1
ATOM 801 C C . HIS A 1 99 ? 6.789 25.213 18.990 1.00 44.56 99 HIS A C 1
ATOM 803 O O . HIS A 1 99 ? 7.925 25.500 19.376 1.00 44.56 99 HIS A O 1
ATOM 809 N N . SER A 1 100 ? 5.716 25.326 19.774 1.00 41.97 100 SER A N 1
ATOM 810 C CA . SER A 1 100 ? 5.769 25.479 21.229 1.00 41.97 100 SER A CA 1
ATOM 811 C C . SER A 1 100 ? 6.123 24.126 21.874 1.00 41.97 100 SER A C 1
ATOM 813 O O . SER A 1 100 ? 5.528 23.118 21.496 1.00 41.97 100 SER A O 1
ATOM 815 N N . PRO A 1 101 ? 7.060 24.059 22.839 1.00 50.25 101 PRO A N 1
ATOM 816 C CA . PRO A 1 101 ? 7.541 22.802 23.421 1.00 50.25 101 PRO A CA 1
ATOM 817 C C . PRO A 1 101 ? 6.614 22.171 24.481 1.00 50.25 101 PRO A C 1
ATOM 819 O O . PRO A 1 101 ? 6.990 21.161 25.073 1.00 50.25 101 PRO A O 1
ATOM 822 N N . ASP A 1 102 ? 5.411 22.704 24.714 1.00 46.66 102 ASP A N 1
ATOM 823 C CA . ASP A 1 102 ? 4.398 22.068 25.574 1.00 46.66 102 ASP A CA 1
ATOM 824 C C . ASP A 1 102 ? 3.544 21.083 24.757 1.00 46.66 102 ASP A C 1
ATOM 826 O O . ASP A 1 102 ? 2.368 21.304 24.467 1.00 46.66 102 ASP A O 1
ATOM 830 N N . ALA A 1 103 ? 4.169 19.978 24.350 1.00 51.81 103 ALA A N 1
ATOM 831 C CA . ALA A 1 103 ? 3.521 18.886 23.632 1.00 51.81 103 ALA A CA 1
ATOM 832 C C . ALA A 1 103 ? 2.669 18.036 24.593 1.00 51.81 103 ALA A C 1
ATOM 834 O O . ALA A 1 103 ? 3.006 16.901 24.939 1.00 51.81 103 ALA A O 1
ATOM 835 N N . ALA A 1 104 ? 1.532 18.587 25.022 1.00 53.84 104 ALA A N 1
ATOM 836 C CA . ALA A 1 104 ? 0.370 17.752 25.290 1.00 53.84 104 ALA A CA 1
ATOM 837 C C . ALA A 1 104 ? 0.089 16.975 23.997 1.00 53.84 104 ALA A C 1
ATOM 839 O O . ALA A 1 104 ? 0.030 17.594 22.941 1.00 53.84 104 ALA A O 1
ATOM 840 N N . SER A 1 105 ? 0.015 15.643 24.090 1.00 54.94 105 SER A N 1
ATOM 841 C CA . SER A 1 105 ? -0.215 14.691 22.991 1.00 54.94 105 SER A CA 1
ATOM 842 C C . SER A 1 105 ? -0.977 15.321 21.828 1.00 54.94 105 SER A C 1
ATOM 844 O O . SER A 1 105 ? -2.196 15.464 21.904 1.00 54.94 105 SER A O 1
ATOM 846 N N . GLU A 1 106 ? -0.235 15.736 20.802 1.00 73.06 106 GLU A N 1
ATOM 847 C CA . GLU A 1 106 ? -0.775 16.372 19.609 1.00 73.06 106 GLU A CA 1
ATOM 848 C C . GLU A 1 106 ? -1.627 15.323 18.895 1.00 73.06 106 GLU A C 1
ATOM 850 O O . GLU A 1 106 ? -1.121 14.407 18.247 1.00 73.06 106 GLU A O 1
ATOM 855 N N . GLU A 1 107 ? -2.932 15.369 19.149 1.00 78.31 107 GLU A N 1
ATOM 856 C CA . GLU A 1 107 ? -3.899 14.476 18.535 1.00 78.31 107 GLU A CA 1
ATOM 857 C C . GLU A 1 107 ? -4.042 14.892 17.073 1.00 78.31 107 GLU A C 1
ATOM 859 O O . GLU A 1 107 ? -4.414 16.024 16.757 1.00 78.31 107 GLU A O 1
ATOM 864 N N . TRP A 1 108 ? -3.692 13.984 16.167 1.00 83.56 108 TRP A N 1
ATOM 865 C CA . TRP A 1 108 ? -3.794 14.247 14.740 1.00 83.56 108 TRP A CA 1
ATOM 866 C C . TRP A 1 108 ? -5.266 14.378 14.362 1.00 83.56 108 TRP A C 1
ATOM 868 O O . TRP A 1 108 ? -6.077 13.512 14.690 1.00 83.56 108 TRP A O 1
ATOM 878 N N . SER A 1 109 ? -5.610 15.448 13.643 1.00 85.94 109 SER A N 1
ATOM 879 C CA . SER A 1 109 ? -6.957 15.582 13.088 1.00 85.94 109 SER A CA 1
ATOM 880 C C . SER A 1 109 ? -7.243 14.460 12.084 1.00 85.94 109 SER A C 1
ATOM 882 O O . SER A 1 109 ? -6.342 14.031 11.359 1.00 85.94 109 SER A O 1
ATOM 884 N N . ASP A 1 110 ? -8.505 14.027 11.986 1.00 83.94 110 ASP A N 1
ATOM 885 C CA . ASP A 1 110 ? -8.929 13.014 11.006 1.00 83.94 110 ASP A CA 1
ATOM 886 C C . ASP A 1 110 ? -8.501 13.401 9.572 1.00 83.94 110 ASP A C 1
ATOM 888 O O . ASP A 1 110 ? -8.032 12.559 8.811 1.00 83.94 110 ASP A O 1
ATOM 892 N N . GLY A 1 111 ? -8.570 14.695 9.231 1.00 85.38 111 GLY A N 1
ATOM 893 C CA . GLY A 1 111 ? -8.140 15.210 7.928 1.00 85.38 111 GLY A CA 1
ATOM 894 C C . GLY A 1 111 ? -6.633 15.085 7.680 1.00 85.38 111 GLY A C 1
ATOM 895 O O . GLY A 1 111 ? -6.230 14.731 6.577 1.00 85.38 111 GLY A O 1
ATOM 896 N N . ALA A 1 112 ? -5.798 15.305 8.700 1.00 86.00 112 ALA A N 1
ATOM 897 C CA . ALA A 1 112 ? -4.350 15.105 8.589 1.00 86.00 112 ALA A CA 1
ATOM 898 C C . ALA A 1 112 ? -3.995 13.620 8.402 1.00 86.00 112 ALA A C 1
ATOM 900 O O . ALA A 1 112 ? -3.081 13.276 7.654 1.00 86.00 112 ALA A O 1
ATOM 901 N N . VAL A 1 113 ? -4.743 12.722 9.051 1.00 88.44 113 VAL A N 1
ATOM 902 C CA . VAL A 1 113 ? -4.581 11.274 8.867 1.00 88.44 113 VAL A CA 1
ATOM 903 C C . VAL A 1 113 ? -4.977 10.855 7.450 1.00 88.44 113 VAL A C 1
ATOM 905 O O . VAL A 1 113 ? -4.262 10.061 6.837 1.00 88.44 113 VAL A O 1
ATOM 908 N N . ASP A 1 114 ? -6.074 11.386 6.907 1.00 88.31 114 ASP A N 1
ATOM 909 C CA . ASP A 1 114 ? -6.504 11.104 5.533 1.00 88.31 114 ASP A CA 1
ATOM 910 C C . ASP A 1 114 ? -5.481 11.614 4.500 1.00 88.31 114 ASP A C 1
ATOM 912 O O . ASP A 1 114 ? -5.101 10.858 3.604 1.00 88.31 114 ASP A O 1
ATOM 916 N N . GLN A 1 115 ? -4.946 12.829 4.682 1.00 88.12 115 GLN A N 1
ATOM 917 C CA . GLN A 1 115 ? -3.861 13.375 3.851 1.00 88.12 115 GLN A CA 1
ATOM 918 C C . GLN A 1 115 ? -2.615 12.484 3.871 1.00 88.12 115 GLN A C 1
ATOM 920 O O . GLN A 1 115 ? -1.974 12.281 2.842 1.00 88.12 115 GLN A O 1
ATOM 925 N N . LEU A 1 116 ? -2.277 11.904 5.026 1.00 91.62 116 LEU A N 1
ATOM 926 C CA . LEU A 1 116 ? -1.146 10.986 5.118 1.00 91.62 116 LEU A CA 1
ATOM 927 C C . LEU A 1 116 ? -1.403 9.678 4.351 1.00 91.62 116 LEU A C 1
ATOM 929 O O . LEU A 1 116 ? -0.488 9.168 3.707 1.00 91.62 116 LEU A O 1
ATOM 933 N N . HIS A 1 117 ? -2.626 9.135 4.374 1.00 92.12 117 HIS A N 1
ATOM 934 C CA . HIS A 1 117 ? -2.965 7.947 3.574 1.00 92.12 117 HIS A CA 1
ATOM 935 C C . HIS A 1 117 ? -2.853 8.228 2.073 1.00 92.12 117 HIS A C 1
ATOM 937 O O . HIS A 1 117 ? -2.328 7.394 1.330 1.00 92.12 117 HIS A O 1
ATOM 943 N N . GLU A 1 118 ? -3.321 9.400 1.644 1.00 89.69 118 GLU A N 1
ATOM 944 C CA . GLU A 1 118 ? -3.185 9.870 0.268 1.00 89.69 118 GLU A CA 1
ATOM 945 C C . GLU A 1 118 ? -1.707 10.003 -0.117 1.00 89.69 118 GLU A C 1
ATOM 947 O O . GLU A 1 118 ? -1.261 9.378 -1.080 1.00 89.69 118 GLU A O 1
ATOM 952 N N . ALA A 1 119 ? -0.915 10.715 0.686 1.00 89.94 119 ALA A N 1
ATOM 953 C CA . ALA A 1 119 ? 0.509 10.908 0.438 1.00 89.94 119 ALA A CA 1
ATOM 954 C C . ALA A 1 119 ? 1.268 9.577 0.318 1.00 89.94 119 ALA A C 1
ATOM 956 O O . ALA A 1 119 ? 2.060 9.414 -0.611 1.00 89.94 119 ALA A O 1
ATOM 957 N N . VAL A 1 120 ? 0.996 8.610 1.204 1.00 94.31 120 VAL A N 1
ATOM 958 C CA . VAL A 1 120 ? 1.596 7.267 1.142 1.00 94.31 120 VAL A CA 1
ATOM 959 C C . VAL A 1 120 ? 1.250 6.581 -0.178 1.00 94.31 120 VAL A C 1
ATOM 961 O O . VAL A 1 120 ? 2.151 6.099 -0.861 1.00 94.31 120 VAL A O 1
ATOM 964 N N . LEU A 1 121 ? -0.026 6.570 -0.578 1.00 93.56 121 LEU A N 1
ATOM 965 C CA . LEU A 1 121 ? -0.443 5.920 -1.821 1.00 93.56 121 LEU A CA 1
ATOM 966 C C . LEU A 1 121 ? 0.204 6.566 -3.048 1.00 93.56 121 LEU A C 1
ATOM 968 O O . LEU A 1 121 ? 0.796 5.868 -3.871 1.00 93.56 121 LEU A O 1
ATOM 972 N N . HIS A 1 122 ? 0.120 7.891 -3.158 1.00 89.94 122 HIS A N 1
ATOM 973 C CA . HIS A 1 122 ? 0.669 8.629 -4.293 1.00 89.94 122 HIS A CA 1
ATOM 974 C C . HIS A 1 122 ? 2.185 8.470 -4.389 1.00 89.94 122 HIS A C 1
ATOM 976 O O . HIS A 1 122 ? 2.707 8.210 -5.475 1.00 89.94 122 HIS A O 1
ATOM 982 N N . TYR A 1 123 ? 2.890 8.571 -3.260 1.00 93.88 123 TYR A N 1
ATOM 983 C CA . TYR A 1 123 ? 4.326 8.329 -3.207 1.00 93.88 123 TYR A CA 1
ATOM 984 C C . TYR A 1 123 ? 4.669 6.920 -3.691 1.00 93.88 123 TYR A C 1
ATOM 986 O O . TYR A 1 123 ? 5.513 6.764 -4.572 1.00 93.88 123 TYR A O 1
ATOM 994 N N . SER A 1 124 ? 3.983 5.899 -3.171 1.00 94.31 124 SER A N 1
ATOM 995 C CA . SER A 1 124 ? 4.221 4.510 -3.554 1.00 94.31 124 SER A CA 1
ATOM 996 C C . SER A 1 124 ? 4.008 4.277 -5.050 1.00 94.31 124 SER A C 1
ATOM 998 O O . SER A 1 124 ? 4.861 3.673 -5.697 1.00 94.31 124 SER A O 1
ATOM 1000 N N . LEU A 1 125 ? 2.921 4.789 -5.634 1.00 91.69 125 LEU A N 1
ATOM 1001 C CA . LEU A 1 125 ? 2.664 4.642 -7.070 1.00 91.69 125 LEU A CA 1
ATOM 1002 C C . LEU A 1 125 ? 3.733 5.355 -7.912 1.00 91.69 125 LEU A C 1
ATOM 1004 O O . LEU A 1 125 ? 4.289 4.746 -8.827 1.00 91.69 125 LEU A O 1
ATOM 1008 N N . LYS A 1 126 ? 4.111 6.591 -7.556 1.00 89.88 126 LYS A N 1
ATOM 1009 C CA . LYS A 1 126 ? 5.208 7.315 -8.224 1.00 89.88 126 LYS A CA 1
ATOM 1010 C C . LYS A 1 126 ? 6.540 6.577 -8.108 1.00 89.88 126 LYS A C 1
ATOM 1012 O O . LYS A 1 126 ? 7.287 6.500 -9.082 1.00 89.88 126 LYS A O 1
ATOM 1017 N N . ALA A 1 127 ? 6.838 6.005 -6.944 1.00 91.25 127 ALA A N 1
ATOM 1018 C CA . ALA A 1 127 ? 8.061 5.247 -6.720 1.00 91.25 127 ALA A CA 1
ATOM 1019 C C . ALA A 1 127 ? 8.126 4.002 -7.616 1.00 91.25 127 ALA A C 1
ATOM 1021 O O . ALA A 1 127 ? 9.183 3.735 -8.181 1.00 91.25 127 ALA A O 1
ATOM 1022 N N . LEU A 1 128 ? 7.012 3.288 -7.841 1.00 91.81 128 LEU A N 1
ATOM 1023 C CA . LEU A 1 128 ? 6.963 2.165 -8.792 1.00 91.81 128 LEU A CA 1
ATOM 1024 C C . LEU A 1 128 ? 7.286 2.610 -10.231 1.00 91.81 128 LEU A C 1
ATOM 1026 O O . LEU A 1 128 ? 7.997 1.901 -10.954 1.00 91.81 128 LEU A O 1
ATOM 1030 N N . GLN A 1 129 ? 6.826 3.799 -10.624 1.00 88.88 129 GLN A N 1
ATOM 1031 C CA . GLN A 1 129 ? 7.061 4.386 -11.947 1.00 88.88 129 GLN A CA 1
ATOM 1032 C C . GLN A 1 129 ? 8.449 5.004 -12.118 1.00 88.88 129 GLN A C 1
ATOM 1034 O O . GLN A 1 129 ? 8.934 5.131 -13.240 1.00 88.88 129 GLN A O 1
A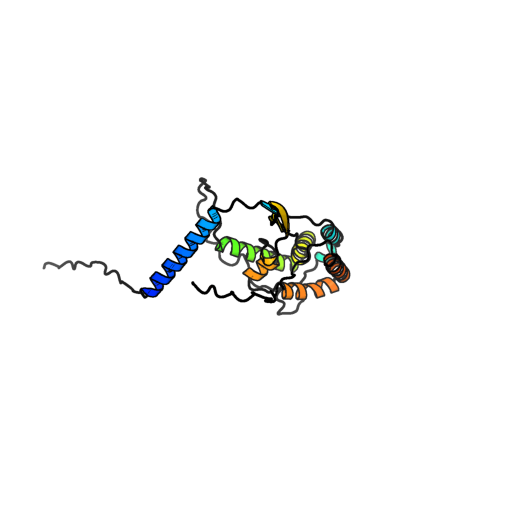TOM 1039 N N . ALA A 1 130 ? 9.107 5.395 -11.030 1.00 87.44 130 ALA A N 1
ATOM 1040 C CA . ALA A 1 130 ? 10.432 5.985 -11.089 1.00 87.44 130 ALA A CA 1
ATOM 1041 C C . ALA A 1 130 ? 11.476 4.963 -11.565 1.00 87.44 130 ALA A C 1
ATOM 1043 O O . ALA A 1 130 ? 11.337 3.751 -11.401 1.00 87.44 130 ALA A O 1
ATOM 1044 N N . ARG A 1 131 ? 12.574 5.439 -12.152 1.00 89.69 131 ARG A N 1
ATOM 1045 C CA . ARG A 1 131 ? 13.725 4.578 -12.446 1.00 89.69 131 ARG A CA 1
ATOM 1046 C C . ARG A 1 131 ? 14.572 4.415 -11.185 1.00 89.69 131 ARG A C 1
ATOM 1048 O O . ARG A 1 131 ? 14.937 5.404 -10.559 1.00 89.69 131 ARG A O 1
ATOM 1055 N N . GLY A 1 132 ? 14.980 3.186 -10.886 1.00 90.75 132 GLY A N 1
ATOM 1056 C CA . GLY A 1 132 ? 15.856 2.882 -9.756 1.00 90.75 132 GLY A CA 1
ATOM 1057 C C . GLY A 1 132 ? 15.123 2.379 -8.512 1.00 90.75 132 GLY A C 1
ATOM 1058 O O . GLY A 1 132 ? 13.990 1.928 -8.600 1.00 90.75 132 GLY A O 1
ATOM 1059 N N . ASN A 1 133 ? 15.838 2.389 -7.386 1.00 92.12 133 ASN A N 1
ATOM 1060 C CA . ASN A 1 133 ? 15.411 1.918 -6.064 1.00 92.12 133 ASN A CA 1
ATOM 1061 C C . ASN A 1 133 ? 14.590 0.612 -6.051 1.00 92.12 133 ASN A C 1
ATOM 1063 O O . ASN A 1 133 ? 13.465 0.559 -5.557 1.00 92.12 133 ASN A O 1
ATOM 1067 N N . GLY A 1 134 ? 15.171 -0.473 -6.578 1.00 92.62 134 GLY A N 1
ATOM 1068 C CA . GLY A 1 134 ? 14.497 -1.774 -6.597 1.00 92.62 134 GLY A CA 1
ATOM 1069 C C . GLY A 1 134 ? 14.103 -2.289 -5.205 1.00 92.62 134 GLY A C 1
ATOM 1070 O O . GLY A 1 134 ? 13.097 -2.981 -5.081 1.00 92.62 134 GLY A O 1
ATOM 1071 N N . ALA A 1 135 ? 14.847 -1.919 -4.155 1.00 94.56 135 ALA A N 1
ATOM 1072 C CA . ALA A 1 135 ? 14.537 -2.292 -2.774 1.00 94.56 135 ALA A CA 1
ATOM 1073 C C . ALA A 1 135 ? 13.213 -1.677 -2.293 1.00 94.56 135 ALA A C 1
ATOM 1075 O O . ALA A 1 135 ? 12.343 -2.403 -1.821 1.00 94.56 135 ALA A O 1
ATOM 1076 N N . GLU A 1 136 ? 13.029 -0.372 -2.488 1.00 94.88 136 GLU A N 1
ATOM 1077 C CA . GLU A 1 136 ? 11.784 0.324 -2.146 1.00 94.88 136 GLU A CA 1
ATOM 1078 C C . GLU A 1 136 ? 10.599 -0.188 -2.964 1.00 94.88 136 GLU A C 1
ATOM 1080 O O . GLU A 1 136 ? 9.533 -0.466 -2.420 1.00 94.88 136 GLU A O 1
ATOM 1085 N N . LYS A 1 137 ? 10.783 -0.400 -4.270 1.00 94.62 137 LYS A N 1
ATOM 1086 C CA . LYS A 1 137 ? 9.712 -0.964 -5.099 1.00 94.62 137 LYS A CA 1
ATOM 1087 C C . LYS A 1 137 ? 9.303 -2.354 -4.649 1.00 94.62 137 LYS A C 1
ATOM 1089 O O . LYS A 1 137 ? 8.121 -2.672 -4.675 1.00 94.62 137 LYS A O 1
ATOM 1094 N N . ARG A 1 138 ? 10.258 -3.182 -4.226 1.00 94.62 138 ARG A N 1
ATOM 1095 C CA . ARG A 1 138 ? 9.961 -4.498 -3.658 1.00 94.62 138 ARG A CA 1
ATOM 1096 C C . ARG A 1 138 ? 9.111 -4.370 -2.397 1.00 94.62 138 ARG A C 1
ATOM 1098 O O . ARG A 1 138 ? 8.140 -5.106 -2.274 1.00 94.62 138 ARG A O 1
ATOM 1105 N N . GLU A 1 139 ? 9.443 -3.443 -1.501 1.00 94.19 139 GLU A N 1
ATOM 1106 C CA . GLU A 1 139 ? 8.656 -3.183 -0.287 1.00 94.19 139 GLU A CA 1
ATOM 1107 C C . GLU A 1 139 ? 7.237 -2.707 -0.621 1.00 94.19 139 GLU A C 1
ATOM 1109 O O . GLU A 1 139 ? 6.269 -3.209 -0.053 1.00 94.19 139 GLU A O 1
ATOM 1114 N N . ILE A 1 140 ? 7.089 -1.814 -1.602 1.00 94.81 140 ILE A N 1
ATOM 1115 C CA . ILE A 1 140 ? 5.777 -1.352 -2.073 1.00 94.81 140 ILE A CA 1
ATOM 1116 C C . ILE A 1 140 ? 4.979 -2.508 -2.690 1.00 94.81 140 ILE A C 1
ATOM 1118 O O . ILE A 1 140 ? 3.804 -2.688 -2.377 1.00 94.81 140 ILE A O 1
ATOM 1122 N N . LEU A 1 141 ? 5.597 -3.325 -3.545 1.00 93.69 141 LEU A N 1
ATOM 1123 C CA . LEU A 1 141 ? 4.939 -4.492 -4.137 1.00 93.69 141 LEU A CA 1
ATOM 1124 C C . LEU A 1 141 ? 4.544 -5.513 -3.065 1.00 93.69 141 LEU A C 1
ATOM 1126 O O . LEU A 1 141 ? 3.466 -6.100 -3.149 1.00 93.69 141 LEU A O 1
ATOM 1130 N N . GLN A 1 142 ? 5.370 -5.696 -2.035 1.00 93.00 142 GLN A N 1
ATOM 1131 C CA . GLN A 1 142 ? 5.025 -6.523 -0.885 1.00 93.00 142 GLN A CA 1
ATOM 1132 C C . GLN A 1 142 ? 3.818 -5.946 -0.140 1.00 93.00 142 GLN A C 1
ATOM 1134 O O . GLN A 1 142 ? 2.873 -6.678 0.133 1.00 93.00 142 GLN A O 1
ATOM 1139 N N . TRP A 1 143 ? 3.794 -4.639 0.120 1.00 94.06 143 TRP A N 1
ATOM 1140 C CA . TRP A 1 143 ? 2.664 -3.957 0.754 1.00 94.06 143 TRP A CA 1
ATOM 1141 C C . TRP A 1 143 ? 1.353 -4.096 -0.039 1.00 94.06 143 TRP A C 1
ATOM 1143 O O . TRP A 1 143 ? 0.291 -4.265 0.559 1.00 94.06 143 TRP A O 1
ATOM 1153 N N . ILE A 1 144 ? 1.420 -4.094 -1.373 1.00 92.81 144 ILE A N 1
ATOM 1154 C CA . ILE A 1 144 ? 0.254 -4.252 -2.257 1.00 92.81 144 ILE A CA 1
ATOM 1155 C C . ILE A 1 144 ? -0.231 -5.707 -2.297 1.00 92.81 144 ILE A C 1
ATOM 1157 O O . ILE A 1 144 ? -1.416 -5.985 -2.108 1.00 92.81 144 ILE A O 1
ATOM 1161 N N . PHE A 1 145 ? 0.668 -6.653 -2.580 1.00 91.25 145 PHE A N 1
ATOM 1162 C CA . PHE A 1 145 ? 0.283 -8.027 -2.914 1.00 91.25 145 PHE A CA 1
ATOM 1163 C C . PHE A 1 145 ? 0.303 -8.984 -1.720 1.00 91.25 145 PHE A C 1
ATOM 1165 O O . PHE A 1 145 ? -0.464 -9.949 -1.703 1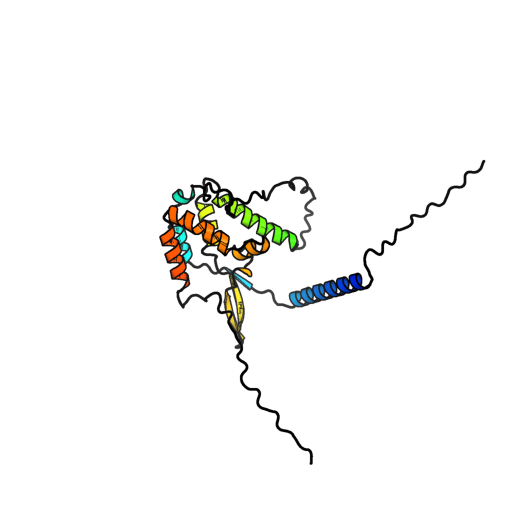.00 91.25 145 PHE A O 1
ATOM 1172 N N . ALA A 1 146 ? 1.136 -8.715 -0.719 1.00 90.31 146 ALA A N 1
ATOM 1173 C CA . ALA A 1 146 ? 1.289 -9.524 0.486 1.00 90.31 146 ALA A CA 1
ATOM 1174 C C . ALA A 1 146 ? 1.332 -8.652 1.754 1.00 90.31 146 ALA A C 1
ATOM 1176 O O . ALA A 1 146 ? 2.318 -8.691 2.496 1.00 90.31 146 ALA A O 1
ATOM 1177 N N . PRO A 1 147 ? 0.274 -7.859 2.016 1.00 89.62 147 PRO A N 1
ATOM 1178 C CA . PRO A 1 147 ? 0.234 -7.008 3.194 1.00 89.62 147 PRO A CA 1
ATOM 1179 C C . PRO A 1 147 ? 0.299 -7.850 4.472 1.00 89.62 147 PRO A C 1
ATOM 1181 O O . PRO A 1 147 ? -0.421 -8.845 4.618 1.00 89.62 147 PRO A O 1
ATOM 1184 N N . GLU A 1 148 ? 1.134 -7.427 5.422 1.00 87.06 148 GLU A N 1
ATOM 1185 C CA . GLU A 1 148 ? 1.228 -8.086 6.723 1.00 87.06 148 GLU A CA 1
ATOM 1186 C C . GLU A 1 148 ? -0.104 -7.920 7.488 1.00 87.06 148 GLU A C 1
ATOM 1188 O O . GLU A 1 148 ? -0.631 -6.807 7.601 1.00 87.06 148 GLU A O 1
ATOM 1193 N N . PRO A 1 149 ? -0.708 -9.010 8.000 1.00 84.69 149 PRO A N 1
ATOM 1194 C CA . PRO A 1 149 ? -1.962 -8.916 8.727 1.00 84.69 149 PRO A CA 1
ATOM 1195 C C . PRO A 1 149 ? -1.743 -8.272 10.099 1.00 84.69 149 PRO A C 1
ATOM 1197 O O . PRO A 1 149 ? -0.940 -8.727 10.919 1.00 84.69 149 PRO A O 1
ATOM 1200 N N . MET A 1 150 ? -2.525 -7.234 10.379 1.00 85.31 150 MET A N 1
ATOM 1201 C CA . MET A 1 150 ? -2.637 -6.669 11.719 1.00 85.31 150 MET A CA 1
ATOM 1202 C C . MET A 1 150 ? -3.596 -7.525 12.544 1.00 85.31 150 MET A C 1
ATOM 1204 O O . MET A 1 150 ? -4.670 -7.876 12.065 1.00 85.31 150 MET A O 1
ATOM 1208 N N . VAL A 1 151 ? -3.236 -7.863 13.777 1.00 87.31 151 VAL A N 1
ATOM 1209 C CA . VAL A 1 151 ? -4.054 -8.687 14.675 1.00 87.31 151 VAL A CA 1
ATOM 1210 C C . VAL A 1 151 ? -4.464 -7.902 15.916 1.00 87.31 151 VAL A C 1
ATOM 1212 O O . VAL A 1 151 ? -3.714 -7.070 16.435 1.00 87.31 151 VAL A O 1
ATOM 1215 N N . ILE A 1 152 ? -5.668 -8.188 16.404 1.00 85.81 152 ILE A N 1
ATOM 1216 C CA . ILE A 1 152 ? -6.200 -7.672 17.664 1.00 85.81 152 ILE A CA 1
ATOM 1217 C C . ILE A 1 152 ? -6.468 -8.813 18.630 1.00 85.81 152 ILE A C 1
ATOM 1219 O O . ILE A 1 152 ? -6.877 -9.899 18.231 1.00 85.81 152 ILE A O 1
ATOM 1223 N N . GLN A 1 153 ? -6.277 -8.545 19.917 1.00 87.69 153 GLN A N 1
ATOM 1224 C CA . GLN A 1 153 ? -6.695 -9.460 20.972 1.00 87.69 153 GLN A CA 1
ATOM 1225 C C . GLN A 1 153 ? -8.132 -9.141 21.386 1.00 87.69 153 GLN A C 1
ATOM 1227 O O . GLN A 1 153 ? -8.424 -8.026 21.825 1.00 87.69 153 GLN A O 1
ATOM 1232 N N . GLN A 1 154 ? -9.023 -10.121 21.261 1.00 85.75 154 GLN A N 1
ATOM 1233 C CA . GLN A 1 154 ? -10.424 -10.020 21.655 1.00 85.75 154 GLN A CA 1
ATOM 1234 C C . GLN A 1 154 ? -10.793 -11.169 22.597 1.00 85.75 154 GLN A C 1
ATOM 1236 O O . GLN A 1 154 ? -10.266 -12.270 22.492 1.00 85.75 154 GLN A O 1
ATOM 1241 N N . LEU A 1 155 ? -11.699 -10.916 23.543 1.00 85.75 155 LEU A N 1
ATOM 1242 C CA . LEU A 1 155 ? -12.266 -11.976 24.374 1.00 85.75 155 LEU A CA 1
ATOM 1243 C C . LEU A 1 155 ? -13.339 -12.731 23.585 1.00 85.75 155 LEU A C 1
ATOM 1245 O O . LEU A 1 155 ? -14.286 -12.119 23.088 1.00 85.75 155 LEU A O 1
ATOM 1249 N N . ASN A 1 156 ? -13.199 -14.049 23.495 1.00 87.44 156 ASN A N 1
ATOM 1250 C CA . ASN A 1 156 ? -14.211 -14.916 22.906 1.00 87.44 156 ASN A CA 1
ATOM 1251 C C . ASN A 1 156 ? -15.390 -15.148 23.874 1.00 87.44 156 ASN A C 1
ATOM 1253 O O . ASN A 1 156 ? -15.365 -14.733 25.035 1.00 87.44 156 ASN A O 1
ATOM 1257 N N . ALA A 1 157 ? -16.433 -15.844 23.409 1.00 86.62 157 ALA A N 1
ATOM 1258 C CA . ALA A 1 157 ? -17.629 -16.134 24.210 1.00 86.62 157 ALA A CA 1
ATOM 1259 C C . ALA A 1 157 ? -17.344 -16.961 25.483 1.00 86.62 157 ALA A C 1
ATOM 1261 O O . ALA A 1 157 ? -18.130 -16.926 26.427 1.00 86.62 157 ALA A O 1
ATOM 1262 N N . ALA A 1 158 ? -16.217 -17.677 25.527 1.00 88.00 158 ALA A N 1
ATOM 1263 C CA . ALA A 1 158 ? -15.761 -18.443 26.685 1.00 88.00 158 ALA A CA 1
ATOM 1264 C C . ALA A 1 158 ? -14.880 -17.622 27.652 1.00 88.00 158 ALA A C 1
ATOM 1266 O O . ALA A 1 158 ? -14.396 -18.161 28.645 1.00 88.00 158 ALA A O 1
ATOM 1267 N N . GLY A 1 159 ? -14.654 -16.331 27.376 1.00 85.81 159 GLY A N 1
ATOM 1268 C CA . GLY A 1 159 ? -13.803 -15.451 28.181 1.00 85.81 159 GLY A CA 1
ATOM 1269 C C . GLY A 1 159 ? -12.298 -15.658 27.979 1.00 85.81 159 GLY A C 1
ATOM 1270 O O . GLY A 1 159 ? -11.505 -15.112 28.744 1.00 85.81 159 GLY A O 1
ATOM 1271 N N . ALA A 1 160 ? -11.890 -16.425 26.966 1.00 87.69 160 ALA A N 1
ATOM 1272 C CA . ALA A 1 160 ? -10.492 -16.595 26.578 1.00 87.69 160 ALA A CA 1
ATOM 1273 C C . ALA A 1 160 ? -10.055 -15.484 25.610 1.00 87.69 160 ALA A C 1
ATOM 1275 O O . ALA A 1 160 ? -10.850 -15.017 24.796 1.00 87.69 160 ALA A O 1
ATOM 1276 N N . VAL A 1 161 ? -8.786 -15.069 25.689 1.00 87.06 161 VAL A N 1
ATOM 1277 C CA . VAL A 1 161 ? -8.195 -14.117 24.736 1.00 87.06 161 VAL A CA 1
ATOM 1278 C C . VAL A 1 161 ? -7.866 -14.856 23.443 1.00 87.06 161 VAL A C 1
ATOM 1280 O O . VAL A 1 161 ? -7.115 -15.827 23.456 1.00 87.06 161 VAL A O 1
ATOM 1283 N N . GLU A 1 162 ? -8.419 -14.376 22.339 1.00 88.12 162 GLU A N 1
ATOM 1284 C CA . GLU A 1 162 ? -8.190 -14.869 20.987 1.00 88.12 162 GLU A CA 1
ATOM 1285 C C . GLU A 1 162 ? -7.589 -13.757 20.124 1.00 88.12 162 GLU A C 1
ATOM 1287 O O . GLU A 1 162 ? -7.917 -12.578 20.283 1.00 88.12 162 GLU A O 1
ATOM 1292 N N . GLU A 1 163 ? -6.690 -14.130 19.216 1.00 87.38 163 GLU A N 1
ATOM 1293 C CA . GLU A 1 163 ? -6.107 -13.214 18.239 1.00 87.38 163 GLU A CA 1
ATOM 1294 C C . GLU A 1 163 ? -6.906 -13.258 16.940 1.00 87.38 163 GLU A C 1
ATOM 1296 O O . GLU A 1 163 ? -6.979 -14.287 16.271 1.00 87.38 163 GLU A O 1
ATOM 1301 N N . VAL A 1 164 ? -7.483 -12.119 16.569 1.00 86.06 164 VAL A N 1
ATOM 1302 C CA . VAL A 1 164 ? -8.293 -11.969 15.362 1.00 86.06 164 VAL A CA 1
ATOM 1303 C C . VAL A 1 164 ? -7.551 -11.069 14.383 1.00 86.06 164 VAL A C 1
ATOM 1305 O O . VAL A 1 164 ? -7.172 -9.947 14.721 1.00 86.06 164 VAL A O 1
ATOM 1308 N N . ALA A 1 165 ? -7.343 -11.553 13.159 1.00 87.00 165 ALA A N 1
ATOM 1309 C CA . ALA A 1 165 ? -6.774 -10.748 12.085 1.00 87.00 165 ALA A CA 1
ATOM 1310 C C . ALA A 1 165 ? -7.776 -9.684 11.623 1.00 87.00 165 ALA A C 1
ATOM 1312 O O . ALA A 1 165 ? -8.937 -9.981 11.335 1.00 87.00 165 ALA A O 1
ATOM 1313 N N . LEU A 1 166 ? -7.314 -8.441 11.535 1.00 84.19 166 LEU A N 1
ATOM 1314 C CA . LEU A 1 166 ? -8.080 -7.343 10.978 1.00 84.19 166 LEU A CA 1
ATOM 1315 C C . LEU A 1 166 ? -8.150 -7.480 9.451 1.00 84.19 166 LEU A C 1
ATOM 1317 O O . LEU A 1 166 ? -7.128 -7.711 8.799 1.00 84.19 166 LEU A O 1
ATOM 1321 N N . PRO A 1 167 ? -9.344 -7.310 8.860 1.00 87.56 167 PRO A N 1
ATOM 1322 C CA . PRO A 1 167 ? -9.483 -7.104 7.427 1.00 87.56 167 PRO A CA 1
ATOM 1323 C C . PRO A 1 167 ? -8.647 -5.911 6.952 1.00 87.56 167 PRO A C 1
ATOM 1325 O O . PRO A 1 167 ? -8.600 -4.885 7.628 1.00 87.56 167 PRO A O 1
ATOM 1328 N N . GLN A 1 168 ? -8.066 -6.010 5.755 1.00 86.81 168 GLN A N 1
ATOM 1329 C CA . GLN A 1 168 ? -7.157 -4.994 5.216 1.00 86.81 168 GLN A CA 1
ATOM 1330 C C . GLN A 1 168 ? -7.820 -3.606 5.106 1.00 86.81 168 GLN A C 1
ATOM 1332 O O . GLN A 1 168 ? -7.232 -2.633 5.566 1.00 86.81 168 GLN A O 1
ATOM 1337 N N . HIS A 1 169 ? -9.082 -3.482 4.677 1.00 85.62 169 HIS A N 1
ATOM 1338 C CA . HIS A 1 169 ? -9.817 -2.198 4.717 1.00 85.62 169 HIS A CA 1
ATOM 1339 C C . HIS A 1 169 ? -10.007 -1.555 6.112 1.00 85.62 169 HIS A C 1
ATOM 1341 O O . HIS A 1 169 ? -10.458 -0.403 6.195 1.00 85.62 169 HIS A O 1
ATOM 1347 N N . LEU A 1 170 ? -9.742 -2.289 7.199 1.00 85.69 170 LEU A N 1
ATOM 1348 C CA . LEU A 1 170 ? -9.741 -1.789 8.581 1.00 85.69 170 LEU A CA 1
ATOM 1349 C C . LEU A 1 170 ? -8.325 -1.593 9.136 1.00 85.69 170 LEU A C 1
ATOM 1351 O O . LEU A 1 170 ? -8.171 -0.924 10.156 1.00 85.69 170 LEU A O 1
ATOM 1355 N N . THR A 1 171 ? -7.308 -2.154 8.485 1.00 88.06 171 THR A N 1
ATOM 1356 C CA . THR A 1 171 ? -5.903 -1.978 8.853 1.00 88.06 171 THR A CA 1
ATOM 1357 C C . THR A 1 171 ? -5.438 -0.564 8.475 1.00 88.06 171 THR A C 1
ATOM 1359 O O . THR A 1 171 ? -5.562 -0.179 7.309 1.00 88.06 171 THR A O 1
ATOM 1362 N N . PRO A 1 172 ? -4.909 0.233 9.425 1.00 89.19 172 PRO A N 1
ATOM 1363 C CA . PRO A 1 172 ? -4.350 1.552 9.135 1.00 89.19 172 PRO A CA 1
ATOM 1364 C C . PRO A 1 172 ? -3.213 1.457 8.120 1.00 89.19 172 PRO A C 1
ATOM 1366 O O . PRO A 1 172 ? -2.385 0.553 8.219 1.00 89.19 172 PRO A O 1
ATOM 1369 N N . PHE A 1 173 ? -3.175 2.383 7.160 1.00 91.88 173 PHE A N 1
ATOM 1370 C CA . PHE A 1 173 ? -2.159 2.430 6.102 1.00 91.88 173 PHE A CA 1
ATOM 1371 C C . PHE A 1 173 ? -1.980 1.132 5.298 1.00 91.88 173 PHE A C 1
ATOM 1373 O O . PHE A 1 173 ? -0.944 0.934 4.665 1.00 91.88 173 PHE A O 1
ATOM 1380 N N . SER A 1 174 ? -2.968 0.233 5.276 1.00 94.06 174 SER A N 1
ATOM 1381 C CA . SER A 1 174 ? -2.972 -0.838 4.281 1.00 94.06 174 SER A CA 1
ATOM 1382 C C . SER A 1 174 ? -3.219 -0.259 2.890 1.00 94.06 174 SER A C 1
ATOM 1384 O O . SER A 1 174 ? -3.887 0.769 2.741 1.00 94.06 174 SER A O 1
ATOM 1386 N N . PHE A 1 175 ? -2.742 -0.950 1.858 1.00 95.31 175 PHE A N 1
ATOM 1387 C CA . PHE A 1 175 ? -2.982 -0.544 0.477 1.00 95.31 175 PHE A CA 1
ATOM 1388 C C . PHE A 1 175 ? -4.480 -0.386 0.170 1.00 95.31 175 PHE A C 1
ATOM 1390 O O . PHE A 1 175 ? -4.898 0.636 -0.374 1.00 95.31 175 PHE A O 1
ATOM 1397 N N . GLU A 1 176 ? -5.307 -1.347 0.600 1.00 94.00 176 GLU A N 1
ATOM 1398 C CA . GLU A 1 176 ? -6.767 -1.297 0.435 1.00 94.00 176 GLU A CA 1
ATOM 1399 C C . GLU A 1 176 ? -7.376 -0.080 1.152 1.00 94.00 176 GLU A C 1
ATOM 1401 O O . GLU A 1 176 ? -8.254 0.597 0.607 1.00 94.00 176 GLU A O 1
ATOM 1406 N N . ARG A 1 177 ? -6.898 0.242 2.364 1.00 92.25 177 ARG A N 1
ATOM 1407 C CA . ARG A 1 177 ? -7.373 1.403 3.125 1.00 92.25 177 ARG A CA 1
ATOM 1408 C C . ARG A 1 177 ? -7.012 2.712 2.434 1.00 92.25 177 ARG A C 1
ATOM 1410 O O . ARG A 1 177 ? -7.893 3.562 2.299 1.00 92.25 177 ARG A O 1
ATOM 1417 N N . CYS A 1 178 ? -5.765 2.866 1.990 1.00 93.00 178 CYS A N 1
ATOM 1418 C CA . CYS A 1 178 ? -5.324 4.066 1.286 1.00 93.00 178 CYS A CA 1
ATOM 1419 C C . CYS A 1 178 ? -6.098 4.253 -0.027 1.00 93.00 178 CYS A C 1
ATOM 1421 O O . CYS A 1 178 ? -6.641 5.329 -0.262 1.00 93.00 178 CYS A O 1
ATOM 1423 N N . CYS A 1 179 ? -6.266 3.189 -0.825 1.00 92.25 179 CYS A N 1
ATOM 1424 C CA . CYS A 1 179 ? -7.078 3.234 -2.047 1.00 92.25 179 CYS A CA 1
ATOM 1425 C C . CYS A 1 179 ? -8.505 3.713 -1.763 1.00 92.25 179 CYS A C 1
ATOM 1427 O O . CYS A 1 179 ? -9.025 4.589 -2.453 1.00 92.25 179 CYS A O 1
ATOM 1429 N N . ARG A 1 180 ? -9.133 3.187 -0.705 1.00 89.75 180 ARG A N 1
ATOM 1430 C CA . ARG A 1 180 ? -10.503 3.549 -0.330 1.00 89.75 180 ARG A CA 1
ATOM 1431 C C . ARG A 1 180 ? -10.650 5.022 0.057 1.00 89.75 180 ARG A C 1
ATOM 1433 O O . ARG A 1 180 ? -11.675 5.618 -0.284 1.00 89.75 180 ARG A O 1
ATOM 1440 N N . ILE A 1 181 ? -9.670 5.591 0.763 1.00 87.56 181 ILE A N 1
ATOM 1441 C CA . ILE A 1 181 ? -9.644 7.019 1.125 1.00 87.56 181 ILE A CA 1
ATOM 1442 C C . ILE A 1 181 ? -9.546 7.870 -0.147 1.00 87.56 181 ILE A C 1
ATOM 1444 O O . ILE A 1 181 ? -10.381 8.751 -0.351 1.00 87.56 181 ILE A O 1
ATOM 1448 N N . CYS A 1 182 ? -8.657 7.497 -1.070 1.00 86.88 182 CYS A N 1
ATOM 1449 C CA . CYS A 1 182 ? -8.486 8.146 -2.375 1.00 86.88 182 CYS A CA 1
ATOM 1450 C C . CYS A 1 182 ? -9.595 7.829 -3.398 1.00 86.88 182 CYS A C 1
ATOM 1452 O O . CYS A 1 182 ? -9.501 8.235 -4.552 1.00 86.88 182 CYS A O 1
ATOM 1454 N N . ARG A 1 183 ? -10.654 7.099 -3.010 1.00 89.88 183 ARG A N 1
ATOM 1455 C CA . ARG A 1 183 ? -11.764 6.673 -3.892 1.00 89.88 183 ARG A CA 1
ATOM 1456 C C . ARG A 1 183 ? -11.335 5.807 -5.086 1.00 89.88 183 ARG A C 1
ATOM 1458 O O . ARG A 1 183 ? -12.073 5.706 -6.064 1.00 89.88 183 ARG A O 1
ATOM 1465 N N . LEU A 1 184 ? -10.201 5.127 -4.969 1.00 87.62 184 LEU A N 1
ATOM 1466 C CA . LEU A 1 184 ? -9.697 4.158 -5.936 1.00 87.62 184 LEU A CA 1
ATOM 1467 C C . LEU A 1 184 ? -10.122 2.736 -5.550 1.00 87.62 184 LEU A C 1
ATOM 1469 O O . LEU A 1 184 ? -10.390 2.439 -4.382 1.00 87.62 184 LEU A O 1
ATOM 1473 N N . ARG A 1 185 ? -10.183 1.840 -6.539 1.00 88.75 185 ARG A N 1
ATOM 1474 C CA . ARG A 1 185 ? -10.397 0.405 -6.308 1.00 88.75 185 ARG A CA 1
ATOM 1475 C C . ARG A 1 185 ? -9.049 -0.299 -6.290 1.00 88.75 185 ARG A C 1
ATOM 1477 O O . ARG A 1 185 ? -8.336 -0.272 -7.288 1.00 88.75 185 ARG A O 1
ATOM 1484 N N . SER A 1 186 ? -8.712 -0.937 -5.171 1.00 91.56 186 SER A N 1
ATOM 1485 C CA . SER A 1 186 ? -7.457 -1.681 -5.021 1.00 91.56 186 SER A CA 1
ATOM 1486 C C . SER A 1 186 ? -7.308 -2.776 -6.073 1.00 91.56 186 SER A C 1
ATOM 1488 O O . SER A 1 186 ? -6.208 -3.004 -6.565 1.00 91.56 186 SER A O 1
ATOM 1490 N N . GLU A 1 187 ? -8.413 -3.418 -6.456 1.00 90.81 187 GLU A N 1
ATOM 1491 C CA . GLU A 1 187 ? -8.426 -4.494 -7.448 1.00 90.81 187 GLU A CA 1
ATOM 1492 C C . GLU A 1 187 ? -7.972 -3.982 -8.816 1.00 90.81 187 GLU A C 1
ATOM 1494 O O . GLU A 1 187 ? -7.104 -4.595 -9.424 1.00 90.81 187 GLU A O 1
ATOM 1499 N N . ASN A 1 188 ? -8.470 -2.819 -9.253 1.00 88.19 188 ASN A N 1
ATOM 1500 C CA . ASN A 1 188 ? -8.094 -2.223 -10.538 1.00 88.19 188 ASN A CA 1
ATOM 1501 C C . ASN A 1 188 ? -6.586 -1.941 -10.614 1.00 88.19 188 ASN A C 1
ATOM 1503 O O . ASN A 1 188 ? -5.942 -2.261 -11.611 1.00 88.19 188 ASN A O 1
ATOM 1507 N N . LEU A 1 189 ? -6.014 -1.375 -9.547 1.00 88.12 189 LEU A N 1
ATOM 1508 C CA . LEU A 1 189 ? -4.583 -1.074 -9.482 1.00 88.12 189 LEU A CA 1
ATOM 1509 C C . LEU A 1 189 ? -3.737 -2.350 -9.470 1.00 88.12 189 LEU A C 1
ATOM 1511 O O . LEU A 1 189 ? -2.722 -2.432 -10.162 1.00 88.12 189 LEU A O 1
ATOM 1515 N N . MET A 1 190 ? -4.159 -3.368 -8.717 1.00 90.25 190 MET A N 1
ATOM 1516 C CA . MET A 1 190 ? -3.491 -4.670 -8.719 1.00 90.25 190 MET A CA 1
ATOM 1517 C C . MET A 1 190 ? -3.568 -5.334 -10.095 1.00 90.25 190 MET A C 1
ATOM 1519 O O . MET A 1 190 ? -2.560 -5.852 -10.573 1.00 90.25 190 MET A O 1
ATOM 1523 N N . ASP A 1 191 ? -4.730 -5.294 -10.743 1.00 87.69 191 ASP A N 1
ATOM 1524 C CA . ASP A 1 191 ? -4.955 -5.856 -12.075 1.00 87.69 191 ASP A CA 1
ATOM 1525 C C . ASP A 1 191 ? -4.159 -5.112 -13.153 1.00 87.69 191 ASP A C 1
ATOM 1527 O O . ASP A 1 191 ? -3.693 -5.741 -14.099 1.00 87.69 191 ASP A O 1
ATOM 1531 N N . GLY A 1 192 ? -3.923 -3.806 -12.985 1.00 86.31 192 GLY A N 1
ATOM 1532 C CA . GLY A 1 192 ? -3.023 -3.024 -13.836 1.00 86.31 192 GLY A CA 1
ATOM 1533 C C . GLY A 1 192 ? -1.538 -3.346 -13.624 1.00 86.31 192 GLY A C 1
ATOM 1534 O O . GLY A 1 192 ? -0.764 -3.343 -14.580 1.00 86.31 192 GLY A O 1
ATOM 1535 N N . LEU A 1 193 ? -1.126 -3.665 -12.392 1.00 87.31 193 LEU A N 1
ATOM 1536 C CA . LEU A 1 193 ? 0.263 -4.016 -12.064 1.00 87.31 193 LEU A CA 1
ATOM 1537 C C . LEU A 1 193 ? 0.633 -5.448 -12.470 1.00 87.31 193 LEU A C 1
ATOM 1539 O O . LEU A 1 193 ? 1.750 -5.681 -12.928 1.00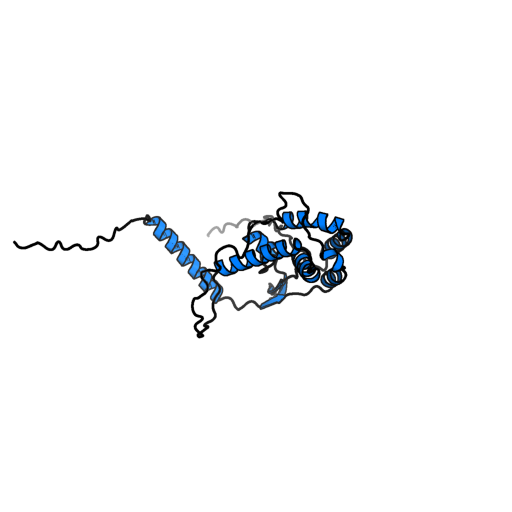 87.31 193 LEU A O 1
ATOM 1543 N N . ARG A 1 194 ? -0.288 -6.407 -12.324 1.00 88.25 194 ARG A N 1
ATOM 1544 C CA . ARG A 1 194 ? -0.068 -7.829 -12.649 1.00 88.25 194 ARG A CA 1
ATOM 1545 C C . ARG A 1 194 ? 0.554 -8.078 -14.032 1.00 88.25 194 ARG A C 1
ATOM 1547 O O . ARG A 1 194 ? 1.599 -8.719 -14.060 1.00 88.25 194 ARG A O 1
ATOM 1554 N N . PRO A 1 195 ? 0.014 -7.571 -15.157 1.00 86.38 195 PRO A N 1
ATOM 1555 C CA . PRO A 1 195 ? 0.581 -7.849 -16.477 1.00 86.38 195 PRO A CA 1
ATOM 1556 C C . PRO A 1 195 ? 1.999 -7.285 -16.637 1.00 86.38 195 PRO A C 1
ATOM 1558 O O . PRO A 1 195 ? 2.847 -7.932 -17.240 1.00 86.38 195 PRO A O 1
ATOM 1561 N N . ILE A 1 196 ? 2.289 -6.122 -16.043 1.00 87.44 196 ILE A N 1
ATOM 1562 C CA . ILE A 1 196 ? 3.631 -5.517 -16.069 1.00 87.44 196 ILE A CA 1
ATOM 1563 C C . ILE A 1 196 ? 4.628 -6.416 -15.325 1.00 87.44 196 ILE A C 1
ATOM 1565 O O . ILE A 1 196 ? 5.744 -6.659 -15.782 1.00 87.44 196 ILE A O 1
ATOM 1569 N N . LEU A 1 197 ? 4.216 -6.937 -14.169 1.00 87.38 197 LEU A N 1
ATOM 1570 C CA . LEU A 1 197 ? 5.035 -7.839 -13.364 1.00 87.38 197 LEU A CA 1
ATOM 1571 C C . LEU A 1 197 ? 5.215 -9.202 -14.053 1.00 87.38 197 LEU A C 1
ATOM 1573 O O . LEU A 1 197 ? 6.301 -9.782 -13.987 1.00 87.38 197 LEU A O 1
ATOM 1577 N N . ASP A 1 198 ? 4.196 -9.683 -14.764 1.00 87.69 198 ASP A N 1
ATOM 1578 C CA . ASP A 1 198 ? 4.266 -10.898 -15.577 1.00 87.69 198 ASP A CA 1
ATOM 1579 C C . ASP A 1 198 ? 5.284 -10.753 -16.719 1.00 87.69 198 ASP A C 1
ATOM 1581 O O . ASP A 1 198 ? 6.121 -11.640 -16.902 1.00 87.69 198 ASP A O 1
ATOM 1585 N N . GLU A 1 199 ? 5.281 -9.621 -17.434 1.00 86.44 199 GLU A N 1
ATOM 1586 C CA . GLU A 1 199 ? 6.253 -9.310 -18.498 1.00 86.44 199 GLU A CA 1
ATOM 1587 C C . GLU A 1 199 ? 7.701 -9.276 -17.988 1.00 86.44 199 GLU A C 1
ATOM 1589 O O . GLU A 1 199 ? 8.631 -9.658 -18.699 1.00 86.44 199 GLU A O 1
ATOM 1594 N N . MET A 1 200 ? 7.899 -8.882 -16.730 1.00 84.62 200 MET A N 1
ATOM 1595 C CA . MET A 1 200 ? 9.202 -8.897 -16.058 1.00 84.62 200 MET A CA 1
ATOM 1596 C C . MET A 1 200 ? 9.627 -10.280 -15.545 1.00 84.62 200 MET A C 1
ATOM 1598 O O . MET A 1 200 ? 10.689 -10.411 -14.934 1.00 84.62 200 MET A O 1
ATOM 1602 N N . GLY A 1 201 ? 8.817 -11.317 -15.772 1.00 83.56 201 GLY A N 1
ATOM 1603 C CA . GLY A 1 201 ? 9.098 -12.683 -15.336 1.00 83.56 201 GLY A CA 1
ATOM 1604 C C . GLY A 1 201 ? 8.688 -12.983 -13.892 1.00 83.56 201 GLY A C 1
ATOM 1605 O O . GLY A 1 201 ? 9.047 -14.038 -13.371 1.00 83.56 201 GLY A O 1
ATOM 1606 N N . LEU A 1 202 ? 7.913 -12.103 -13.246 1.00 85.62 202 LEU A N 1
ATOM 1607 C CA . LEU A 1 202 ? 7.407 -12.301 -11.883 1.00 85.62 202 LEU A CA 1
ATOM 1608 C C . LEU A 1 202 ? 6.026 -12.981 -11.843 1.00 85.62 202 LEU A C 1
ATOM 1610 O O . LEU A 1 202 ? 5.472 -13.180 -10.769 1.00 85.62 202 LEU A O 1
ATOM 1614 N N . GLY A 1 203 ? 5.449 -13.405 -12.968 1.00 81.94 203 GLY A N 1
ATOM 1615 C CA . GLY A 1 203 ? 4.096 -13.983 -12.942 1.00 81.94 203 GLY A CA 1
ATOM 1616 C C . GLY A 1 203 ? 3.974 -15.299 -12.172 1.00 81.94 203 GLY A C 1
ATOM 1617 O O . GLY A 1 203 ? 3.028 -15.511 -11.411 1.00 81.94 203 GLY A O 1
ATOM 1618 N N . ASN A 1 204 ? 4.984 -16.168 -12.269 1.00 81.12 204 ASN A N 1
ATOM 1619 C CA . ASN A 1 204 ? 5.017 -17.418 -11.498 1.00 81.12 204 ASN A CA 1
ATOM 1620 C C . ASN A 1 204 ? 5.067 -17.163 -9.985 1.00 81.12 204 ASN A C 1
ATOM 1622 O O . ASN A 1 204 ? 4.455 -17.902 -9.216 1.00 81.12 204 ASN A O 1
ATOM 1626 N N . PHE A 1 205 ? 5.737 -16.084 -9.581 1.00 81.75 205 PHE A N 1
ATOM 1627 C CA . PHE A 1 205 ? 5.845 -15.656 -8.193 1.00 81.75 205 PHE A CA 1
ATOM 1628 C C . PHE A 1 205 ? 4.478 -15.289 -7.603 1.00 81.75 205 PHE A C 1
ATOM 1630 O O . PHE A 1 205 ? 4.103 -15.757 -6.528 1.00 81.75 205 PHE A O 1
ATOM 1637 N N . PHE A 1 206 ? 3.680 -14.504 -8.331 1.00 76.88 206 PHE A N 1
ATOM 1638 C CA . PHE A 1 206 ? 2.349 -14.107 -7.862 1.00 76.88 206 PHE A CA 1
ATOM 1639 C C . PHE A 1 206 ? 1.337 -15.254 -7.881 1.00 76.88 206 PHE A C 1
ATOM 1641 O O . PHE A 1 206 ? 0.425 -15.274 -7.050 1.00 76.88 206 PHE A O 1
ATOM 1648 N N . ASN A 1 207 ? 1.510 -16.236 -8.769 1.00 79.69 207 ASN A N 1
ATOM 1649 C CA . ASN A 1 207 ? 0.727 -17.470 -8.737 1.00 79.69 207 ASN A CA 1
ATOM 1650 C C . ASN A 1 207 ? 1.027 -18.290 -7.475 1.00 79.69 207 ASN A C 1
ATOM 1652 O O . ASN A 1 207 ? 0.105 -18.783 -6.826 1.00 79.69 207 ASN A O 1
ATOM 1656 N N . GLU A 1 208 ? 2.298 -18.404 -7.088 1.00 79.75 208 GLU A N 1
ATOM 1657 C CA . GLU A 1 208 ? 2.697 -19.066 -5.842 1.00 79.75 208 GLU A CA 1
ATOM 1658 C C . GLU A 1 208 ? 2.133 -18.340 -4.614 1.00 79.75 208 GLU A C 1
ATOM 1660 O O . GLU A 1 208 ? 1.571 -18.976 -3.720 1.00 79.75 208 GLU A O 1
ATOM 1665 N N . LEU A 1 209 ? 2.163 -17.006 -4.625 1.00 78.00 209 LEU A N 1
ATOM 1666 C CA . LEU A 1 209 ? 1.580 -16.183 -3.570 1.00 78.00 209 LEU A CA 1
ATOM 1667 C C . LEU A 1 209 ? 0.061 -16.388 -3.430 1.00 78.00 209 LEU A C 1
ATOM 1669 O O . LEU A 1 209 ? -0.455 -16.541 -2.320 1.00 78.00 209 LEU A O 1
ATOM 1673 N N . ALA A 1 210 ? -0.662 -16.433 -4.553 1.00 72.25 210 ALA A N 1
ATOM 1674 C CA . ALA A 1 210 ? -2.100 -16.696 -4.571 1.00 72.25 210 ALA A CA 1
ATOM 1675 C C . ALA A 1 210 ? -2.432 -18.112 -4.066 1.00 72.25 210 ALA A C 1
ATOM 1677 O O . ALA A 1 210 ? -3.396 -18.296 -3.323 1.00 72.25 210 ALA A O 1
ATOM 1678 N N . ASN A 1 211 ? -1.608 -19.103 -4.413 1.00 68.81 211 ASN A N 1
ATOM 1679 C CA . ASN A 1 211 ? -1.782 -20.485 -3.972 1.00 68.81 211 ASN A CA 1
ATOM 1680 C C . ASN A 1 211 ? -1.464 -20.671 -2.480 1.00 68.81 211 ASN A C 1
ATOM 1682 O O . ASN A 1 211 ? -2.192 -21.386 -1.791 1.00 68.81 211 ASN A O 1
ATOM 1686 N N . GLY A 1 212 ? -0.437 -19.994 -1.955 1.00 60.53 212 GLY A N 1
ATOM 1687 C CA . GLY A 1 212 ? -0.102 -20.005 -0.527 1.00 60.53 212 GLY A CA 1
ATOM 1688 C C . GLY A 1 212 ? -1.212 -19.422 0.354 1.00 60.53 212 GLY A C 1
ATOM 1689 O O . GLY A 1 212 ? -1.466 -19.921 1.452 1.00 60.53 212 GLY A O 1
ATOM 1690 N N . ARG A 1 213 ? -1.947 -18.430 -0.165 1.00 57.56 213 ARG A N 1
ATOM 1691 C CA . ARG A 1 213 ? -3.087 -17.783 0.507 1.00 57.56 213 ARG A CA 1
ATOM 1692 C C . ARG A 1 213 ? -4.316 -18.696 0.660 1.00 57.56 213 ARG A C 1
ATOM 1694 O O . ARG A 1 213 ? -5.148 -18.442 1.526 1.00 57.56 213 ARG A O 1
ATOM 1701 N N . ASN A 1 214 ? -4.407 -19.774 -0.125 1.00 50.25 214 ASN A N 1
ATOM 1702 C CA . ASN A 1 214 ? -5.489 -20.769 -0.075 1.00 50.25 214 ASN A CA 1
ATOM 1703 C C . ASN A 1 214 ? -5.226 -21.929 0.907 1.00 50.25 214 ASN A C 1
ATOM 1705 O O . ASN A 1 214 ? -5.994 -22.892 0.950 1.00 50.25 214 ASN A O 1
ATOM 1709 N N . ASN A 1 215 ? -4.146 -21.879 1.691 1.00 44.88 215 ASN A N 1
ATOM 1710 C CA . ASN A 1 215 ? -3.851 -22.914 2.677 1.00 44.88 215 ASN A CA 1
ATOM 1711 C C . ASN A 1 215 ? -4.873 -22.852 3.841 1.00 44.88 215 ASN A C 1
ATOM 1713 O O . ASN A 1 215 ? -4.996 -21.798 4.464 1.00 44.88 215 ASN A O 1
ATOM 1717 N N . PRO A 1 216 ? -5.584 -23.945 4.190 1.00 45.72 216 PRO A N 1
ATOM 1718 C CA . PRO A 1 216 ? -6.640 -23.948 5.216 1.00 45.72 216 PRO A CA 1
ATOM 1719 C C . PRO A 1 216 ? -6.187 -23.586 6.644 1.00 45.72 216 PRO A C 1
ATOM 1721 O O . PRO A 1 216 ? -7.032 -23.391 7.513 1.00 45.72 216 PRO A O 1
ATOM 1724 N N . ASN A 1 217 ? -4.878 -23.472 6.898 1.00 40.84 217 ASN A N 1
ATOM 1725 C CA . ASN A 1 217 ? -4.326 -22.949 8.157 1.00 40.84 217 ASN A CA 1
ATOM 1726 C C . ASN A 1 217 ? -4.175 -21.416 8.187 1.00 40.84 217 ASN A C 1
ATOM 1728 O O . ASN A 1 217 ? -3.751 -20.864 9.204 1.00 40.84 217 ASN A O 1
ATOM 1732 N N . TYR A 1 218 ? -4.498 -20.722 7.096 1.00 43.38 218 TYR A N 1
ATOM 1733 C CA . TYR A 1 218 ? -4.589 -19.268 7.067 1.00 43.38 218 TYR A CA 1
ATOM 1734 C C . TYR A 1 218 ? -6.013 -18.848 7.456 1.00 43.38 218 TYR A C 1
ATOM 1736 O O . TYR A 1 218 ? -6.969 -19.416 6.922 1.00 43.38 218 TYR A O 1
ATOM 1744 N N . PRO A 1 219 ? -6.206 -17.863 8.355 1.00 43.72 219 PRO A N 1
ATOM 1745 C CA . PRO A 1 219 ? -7.528 -17.301 8.583 1.00 43.72 219 PRO A CA 1
ATOM 1746 C C . PRO A 1 219 ? -7.979 -16.641 7.278 1.00 43.72 219 PRO A C 1
ATOM 1748 O O . PRO A 1 219 ? -7.514 -15.565 6.902 1.00 43.72 219 PRO A O 1
ATOM 1751 N N . SER A 1 220 ? -8.839 -17.355 6.554 1.00 38.97 220 SER A N 1
ATOM 1752 C CA . SER A 1 220 ? -9.449 -16.909 5.313 1.00 38.97 220 SER A CA 1
ATOM 1753 C C . SER A 1 220 ? -10.127 -15.566 5.572 1.00 38.97 220 SER A C 1
ATOM 1755 O O . SER A 1 220 ? -11.078 -15.453 6.349 1.00 38.97 220 SER A O 1
ATOM 1757 N N . SER A 1 221 ? -9.586 -14.519 4.952 1.00 47.31 221 SER A N 1
ATOM 1758 C CA . SER A 1 221 ? -10.304 -13.264 4.781 1.00 47.31 221 SER A CA 1
ATOM 1759 C C . SER A 1 221 ? -11.587 -13.598 4.016 1.00 47.31 221 SER A C 1
ATOM 1761 O O . SER A 1 221 ? -11.535 -14.377 3.073 1.00 47.31 221 SER A O 1
ATOM 1763 N N . CYS A 1 222 ? -12.706 -13.018 4.449 1.00 38.00 222 CYS A N 1
ATOM 1764 C CA . CYS A 1 222 ? -14.047 -13.096 3.860 1.00 38.00 222 CYS A CA 1
ATOM 1765 C C . CYS A 1 222 ? -14.732 -14.480 3.776 1.00 38.00 222 CYS A C 1
ATOM 1767 O O . CYS A 1 222 ? -14.857 -15.087 2.720 1.00 38.00 222 CYS A O 1
ATOM 1769 N N . ASN A 1 223 ? -15.430 -14.834 4.863 1.00 29.41 223 ASN A N 1
ATOM 1770 C CA . ASN A 1 223 ? -16.746 -15.468 4.745 1.00 29.41 223 ASN A CA 1
ATOM 1771 C C . ASN A 1 223 ? -17.819 -14.570 5.391 1.00 29.41 223 ASN A C 1
ATOM 1773 O O . ASN A 1 223 ? -18.356 -14.855 6.458 1.00 29.41 223 ASN A O 1
ATOM 1777 N N . VAL A 1 224 ? -18.114 -13.432 4.750 1.00 41.59 224 VAL A N 1
ATOM 1778 C CA . VAL A 1 224 ? -19.315 -12.633 5.052 1.00 41.59 224 VAL A CA 1
ATOM 1779 C C . VAL A 1 224 ? -20.464 -13.229 4.245 1.00 41.59 224 VAL A C 1
ATOM 1781 O O . VAL A 1 224 ? -20.854 -12.707 3.211 1.00 41.59 224 VAL A O 1
ATOM 1784 N N . ASN A 1 225 ? -20.967 -14.373 4.692 1.00 34.88 225 ASN A N 1
ATOM 1785 C CA . ASN A 1 225 ? -22.275 -14.888 4.295 1.00 34.88 225 ASN A CA 1
ATOM 1786 C C . ASN A 1 225 ? -22.912 -15.604 5.488 1.00 34.88 225 ASN A C 1
ATOM 1788 O O . ASN A 1 225 ? -23.313 -16.761 5.425 1.00 34.88 225 ASN A O 1
ATOM 1792 N N . GLY A 1 226 ? -23.048 -14.871 6.593 1.00 33.47 226 GLY A N 1
ATOM 1793 C CA . GLY A 1 226 ? -24.051 -15.173 7.605 1.00 33.47 226 GLY A CA 1
ATOM 1794 C C . GLY A 1 226 ? -25.425 -14.737 7.103 1.00 33.47 226 GLY A C 1
ATOM 1795 O O . GLY A 1 226 ? -25.975 -13.755 7.591 1.00 33.47 226 GLY A O 1
ATOM 1796 N N . ARG A 1 227 ? -25.979 -15.437 6.102 1.00 32.72 227 ARG A N 1
ATOM 1797 C CA . ARG A 1 227 ? -27.437 -15.473 5.939 1.00 32.72 227 ARG A CA 1
ATOM 1798 C C . ARG A 1 227 ? -27.965 -16.262 7.126 1.00 32.72 227 ARG A C 1
ATOM 1800 O O . ARG A 1 227 ? -27.944 -17.489 7.113 1.00 32.72 227 ARG A O 1
ATOM 1807 N N . THR A 1 228 ? -28.412 -15.553 8.151 1.00 38.53 228 THR A N 1
ATOM 1808 C CA . THR A 1 228 ? -29.298 -16.100 9.172 1.00 38.53 228 THR A CA 1
ATOM 1809 C C . THR A 1 228 ? -30.558 -16.561 8.444 1.00 38.53 228 THR A C 1
ATOM 1811 O O . THR A 1 228 ? -31.371 -15.745 8.015 1.00 38.53 228 THR A O 1
ATOM 1814 N N . GLN A 1 229 ? -30.672 -17.864 8.191 1.00 37.72 229 GLN A N 1
ATOM 1815 C CA . GLN A 1 229 ? -31.968 -18.457 7.904 1.00 37.72 229 GLN A CA 1
ATOM 1816 C C . GLN A 1 229 ? -32.771 -18.381 9.199 1.00 37.72 229 GLN A C 1
ATOM 1818 O O . GLN A 1 229 ? -32.400 -18.993 10.199 1.00 37.72 229 GLN A O 1
ATOM 1823 N N . ASP A 1 230 ? -33.845 -17.598 9.156 1.00 46.03 230 ASP A N 1
ATOM 1824 C CA . ASP A 1 230 ? -35.001 -17.753 10.028 1.00 46.03 230 ASP A CA 1
ATOM 1825 C C . ASP A 1 230 ? -35.395 -19.234 10.078 1.00 46.03 230 ASP A C 1
ATOM 1827 O O . ASP A 1 230 ? -35.832 -19.796 9.070 1.00 46.03 230 ASP A O 1
ATOM 1831 N N . GLN A 1 231 ? -35.249 -19.862 11.244 1.00 41.12 231 GLN A N 1
ATOM 1832 C CA . GLN A 1 231 ? -36.019 -21.048 11.602 1.00 41.12 231 GLN A CA 1
ATOM 1833 C C . GLN A 1 231 ? -36.536 -20.917 13.038 1.00 41.12 231 GLN A C 1
ATOM 1835 O O . GLN A 1 231 ? -35.778 -20.845 14.002 1.00 41.12 231 GLN A O 1
ATOM 1840 N N . ASP A 1 232 ? -37.867 -20.896 13.097 1.00 41.09 232 ASP A N 1
ATOM 1841 C CA . ASP A 1 232 ? -38.741 -21.406 14.148 1.00 41.09 232 ASP A CA 1
ATOM 1842 C C . ASP A 1 232 ? -38.723 -20.733 15.525 1.00 41.09 232 ASP A C 1
ATOM 1844 O O . ASP A 1 232 ? -38.209 -21.241 16.522 1.00 41.09 232 ASP A O 1
ATOM 1848 N N . VAL A 1 233 ? -39.475 -19.631 15.600 1.00 53.53 233 VAL A N 1
ATOM 1849 C CA . VAL A 1 233 ? -40.157 -19.208 16.829 1.00 53.53 233 VAL A CA 1
ATOM 1850 C C . VAL A 1 233 ? -41.391 -20.107 17.035 1.00 53.53 233 VAL A C 1
ATOM 1852 O O . VAL A 1 233 ? -42.294 -20.085 16.196 1.00 53.53 233 VAL A O 1
ATOM 1855 N N . PRO A 1 234 ? -41.494 -20.886 18.129 1.00 53.00 234 PRO A N 1
ATOM 1856 C CA . PRO A 1 234 ? -42.716 -21.619 18.440 1.00 53.00 234 PRO A CA 1
ATOM 1857 C C . PRO A 1 234 ? -43.825 -20.658 18.913 1.00 53.00 234 PRO A C 1
ATOM 1859 O O . PRO A 1 234 ? -43.537 -19.685 19.617 1.00 53.00 234 PRO A O 1
ATOM 1862 N N . PRO A 1 235 ? -45.101 -20.915 18.570 1.00 52.78 235 PRO A N 1
ATOM 1863 C CA . PRO A 1 235 ? -46.194 -20.020 18.920 1.00 52.78 235 PRO A CA 1
ATOM 1864 C C . PRO A 1 235 ? -46.473 -20.033 20.427 1.00 52.78 235 PRO A C 1
ATOM 1866 O O . PRO A 1 235 ? -46.516 -21.085 21.074 1.00 52.78 235 PRO A O 1
ATOM 1869 N N . ALA A 1 236 ? -46.688 -18.833 20.966 1.00 49.59 236 ALA A N 1
ATOM 1870 C CA . ALA A 1 236 ? -47.118 -18.595 22.333 1.00 49.59 236 ALA A CA 1
ATOM 1871 C C . ALA A 1 236 ? -48.423 -19.352 22.626 1.00 49.59 236 ALA A C 1
ATOM 1873 O O . ALA A 1 236 ? -49.409 -19.221 21.903 1.00 49.59 236 ALA A O 1
ATOM 1874 N N . ARG A 1 237 ? -48.421 -20.156 23.694 1.00 57.94 237 ARG A N 1
ATOM 1875 C CA . ARG A 1 237 ? -49.636 -20.755 24.246 1.00 57.94 237 ARG A CA 1
ATOM 1876 C C . ARG A 1 237 ? -50.364 -1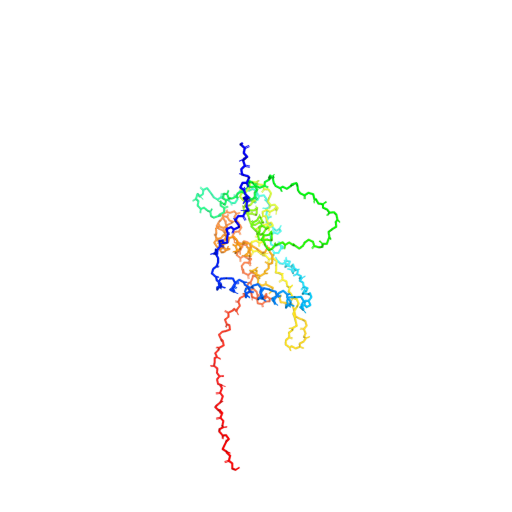9.716 25.089 1.00 57.94 237 ARG A C 1
ATOM 1878 O O . ARG A 1 237 ? -49.807 -19.210 26.061 1.00 57.94 237 ARG A O 1
ATOM 1885 N N . ASP A 1 238 ? -51.610 -19.465 24.713 1.00 55.59 238 ASP A N 1
ATOM 1886 C CA . ASP A 1 238 ? -52.581 -18.677 25.458 1.00 55.59 238 ASP A CA 1
ATOM 1887 C C . ASP A 1 238 ? -52.765 -19.222 26.883 1.00 55.59 238 ASP A C 1
ATOM 1889 O O . ASP A 1 238 ? -53.183 -20.362 27.096 1.00 55.59 238 ASP A O 1
ATOM 1893 N N . LEU A 1 239 ? -52.467 -18.379 27.870 1.00 57.47 239 LEU A N 1
ATOM 1894 C CA . LEU A 1 239 ? -52.902 -18.544 29.253 1.00 57.47 239 LEU A CA 1
ATOM 1895 C C . LEU A 1 239 ? -54.319 -17.973 29.366 1.00 57.47 239 LEU A C 1
ATOM 1897 O O . LEU A 1 239 ? -54.505 -16.758 29.407 1.00 57.47 239 LEU A O 1
ATOM 1901 N N . GLN A 1 240 ? -55.321 -18.851 29.410 1.00 53.56 240 GLN A N 1
ATOM 1902 C CA . GLN A 1 240 ? -56.663 -18.476 29.854 1.00 53.56 240 GLN A CA 1
ATOM 1903 C C . GLN A 1 240 ? -56.679 -18.298 31.382 1.00 53.56 240 GLN A C 1
ATOM 1905 O O . GLN A 1 240 ? -56.099 -19.128 32.087 1.00 53.56 240 GLN A O 1
ATOM 1910 N N . PRO A 1 241 ? -57.350 -17.262 31.911 1.00 62.56 241 PRO A N 1
ATOM 1911 C CA . PRO A 1 241 ? -57.579 -17.126 33.341 1.00 62.56 241 PRO A CA 1
ATOM 1912 C C . PRO A 1 241 ? -58.769 -17.992 33.782 1.00 62.56 241 PRO A C 1
ATOM 1914 O O . PRO A 1 241 ? -59.785 -18.062 33.086 1.00 62.56 241 PRO A O 1
ATOM 1917 N N . ALA A 1 242 ? -58.638 -18.611 34.954 1.00 58.88 242 ALA A N 1
ATOM 1918 C CA . ALA A 1 242 ? -59.748 -19.109 35.763 1.00 58.88 242 ALA A CA 1
ATOM 1919 C C . ALA A 1 242 ? -59.816 -18.287 37.054 1.00 58.88 242 ALA A C 1
ATOM 1921 O O . ALA A 1 242 ? -58.727 -17.940 37.570 1.00 58.88 242 ALA A O 1
#

Foldseek 3Di:
DDDDDPPDDDDDPPPCVDDPVRVVVVVVVVVVVVVVVVVVVPDDDWDKDWDDDPVLVVLLVPDDLVLQLAALDDPDDPQPLPPVDDLPPDPPPPPPDDDDPPPPPPDDDPVNLLSVLQVLQNVLSVSSRHGDDSVSVSVSVCLLQPNTWMWTWDQDPVRDTDIDTDDQCPDRSRLCVSCVSVVHHSVSNVVSSQVSCVVSVCNVSSVVSVVVLPPPPDPDDDPPPPPPPDDDDDDDDDDDDD

Sequence (242 aa):
MQAEARDARPFQLHLSLFEPHEINAWLEEECRRERRLEQRSKERPRRFWVRTDTATRNLFDSIDLALLHAPLGGPQDGNELNSELDPLGDEAAAAETLHSPDAASEEWSDGAVDQLHEAVLHYSLKALQARGNGAEKREILQWIFAPEPMVIQQLNAAGAVEEVALPQHLTPFSFERCCRICRLRSENLMDGLRPILDEMGLGNFFNELANGRNNPNYPSSCNVNGRTQDQDVPPARDLQPA

pLDDT: mean 72.16, std 18.66, range [29.41, 95.31]

Radius of gyration: 27.9 Å; chains: 1; bounding box: 78×100×58 Å